Protein AF-Q58104-F1 (afdb_monomer)

InterPro domains:
  IPR000594 THIF-type NAD/FAD binding fold [PF00899] (45-168)
  IPR012028 Guanylylpyridinol adenylase HcgE [PIRSF006529] (34-241)
  IPR035985 Ubiquitin-activating enzyme-like [SSF69572] (52-180)

Secondary structure (DSSP, 8-state):
--------------HHHHHHHHHHHHHHH--SSS----HHHHHHHTS---EEEEE--SHHHHHHHHHHHS--SSS-SEEEEE--PBPPTT-HHHHHTTPPTTSBHHHHHHHHHGGGEEEE-S---SS-GGG--SSEEEE---SS--HHHHHHHHHHHHHTT-EEEEES---BSS---EEEEGGG--SGGGGG--SSS-EEEEE-S--GGG---B-HHHHHHHHHHHHHHHHHHHHHHHT--

Sequence (241 aa):
MNAFFEGVQCSLINFNNFAKNYYTFLLKKFCLDGIFMNVEEMERKLKPKGEVSIIGCGRLGVRVAFDLLEVHRGGVEKVYVFDNAKIEENDIVHRRLGGKVGEYKVDFIKRFFGNRVEAFRENITKDNLHLIKGDVAVICIAGGDTIPTTKAIINYCKERGIKTIGTNGVFGIEEKIKVCDAKYAKGPAKFLNLDEEGHIVVGTEKFIRDFEPITPYTLDEIAKRMVIECLRILWSKYYKS

Solvent-accessible surface area (backbone atoms only — not comparable to full-atom values): 13570 Å² total; per-residue (Å²): 141,89,82,90,84,82,88,82,84,82,68,87,74,62,63,72,56,56,52,51,52,53,53,52,54,51,65,71,66,56,80,63,86,88,58,89,71,52,72,68,59,51,55,62,69,29,47,44,48,59,28,34,20,37,37,23,46,51,86,50,23,46,48,34,51,50,59,41,66,68,45,72,78,27,45,56,45,37,38,38,32,25,22,58,52,53,33,49,89,84,40,54,70,51,42,75,74,71,41,52,74,72,40,40,41,24,53,48,52,26,71,76,56,42,91,40,35,48,59,36,80,37,66,83,44,86,90,50,53,85,74,67,54,55,52,32,39,38,48,42,69,78,75,85,86,49,58,72,50,51,49,50,52,51,54,58,28,55,79,69,72,23,38,37,40,37,57,14,23,62,26,32,80,94,58,73,75,44,76,47,44,35,58,76,37,64,46,56,31,40,78,62,69,51,96,59,82,69,40,38,24,34,20,46,36,30,45,83,89,68,73,50,56,72,37,72,68,49,38,50,56,43,23,53,52,52,39,51,53,52,48,50,53,46,40,56,69,74,72,71,113

Foldseek 3Di:
DDDDDDDDDDDDDPVVVVVVVVVVVVQVVPPDPPDPDDVVNQLVLQDEDKEEEEADLALLSVLLLCVQLPDGSYGHQAYEYAELDFDDPPSVVLVVVPHDGRHQSQVSSCVVRPPRYDYDNHHQDLVVLVSDDMQEYEYPDDDDPCLVRVLSNQVSCVVVNRAYEYEFAQFDDVADKDKDWLCPDAAPSVSNVDPDGGYIYIARSDDVVVVGHRDSVSSNVSSVVSSVVSRVSRCVVRPVD

Nearest PDB structures (foldseek):
  3wv9-assembly2_B  TM=9.605E-01  e=2.708E-22  Methanothermobacter marburgensis str. Marburg
  7z3s-assembly1_A  TM=6.362E-01  e=5.816E-04  Geobacillus stearothermophilus
  3ing-assembly1_A-2  TM=6.244E-01  e=1.360E-02  Thermoplasma acidophilum
  1vkn-assembly1_C  TM=5.561E-01  e=1.360E-02  Thermotoga maritima
  6g1m-assembly1_B  TM=3.062E-01  e=8.963E-04  Petrotoga mobilis SJ95

Organism: Methanocaldococcus jannaschii (strain ATCC 43067 / DSM 2661 / JAL-1 / JCM 10045 / NBRC 100440) (NCBI:txid243232)

Mean predicted aligned error: 9.0 Å

pLDDT: mean 87.75, std 19.05, range [31.12, 98.88]

Radius of gyration: 21.94 Å; Cα contacts (8 Å, |Δi|>4): 414; chains: 1; bounding box: 54×66×48 Å

Structure (mmCIF, N/CA/C/O backbone):
data_AF-Q58104-F1
#
_entry.id   AF-Q58104-F1
#
loop_
_atom_site.group_PDB
_atom_site.id
_atom_site.type_symbol
_atom_site.label_atom_id
_atom_site.label_alt_id
_atom_site.label_comp_id
_atom_site.label_asym_id
_atom_site.label_entity_id
_atom_site.label_seq_id
_atom_site.pdbx_PDB_ins_code
_atom_site.Cartn_x
_atom_site.Cartn_y
_atom_site.Cartn_z
_atom_site.occupancy
_atom_site.B_iso_or_equiv
_atom_site.auth_seq_id
_atom_site.auth_comp_id
_atom_site.auth_asym_id
_atom_site.auth_atom_id
_atom_site.pdbx_PDB_model_num
ATOM 1 N N . MET A 1 1 ? -23.117 46.841 -30.441 1.00 37.78 1 MET A N 1
ATOM 2 C CA . MET A 1 1 ? -23.420 45.411 -30.190 1.00 37.78 1 MET A CA 1
ATOM 3 C C . MET A 1 1 ? -22.853 45.096 -28.805 1.00 37.78 1 MET A C 1
ATOM 5 O O . MET A 1 1 ? -21.702 44.712 -28.725 1.00 37.78 1 MET A O 1
ATOM 9 N N . ASN A 1 2 ? -23.406 45.548 -27.674 1.00 31.12 2 ASN A N 1
ATOM 10 C CA . ASN A 1 2 ? -24.740 45.456 -27.041 1.00 31.12 2 ASN A CA 1
ATOM 11 C C . ASN A 1 2 ? -25.133 44.055 -26.535 1.00 31.12 2 ASN A C 1
ATOM 13 O O . ASN A 1 2 ? -25.772 43.304 -27.260 1.00 31.12 2 ASN A O 1
ATOM 17 N N . ALA A 1 3 ? -24.779 43.794 -25.270 1.00 37.12 3 ALA A N 1
ATOM 18 C CA . ALA A 1 3 ? -25.519 43.067 -24.221 1.00 37.12 3 ALA A CA 1
ATOM 19 C C . ALA A 1 3 ? -24.727 43.335 -22.913 1.00 37.12 3 ALA A C 1
ATOM 21 O O . ALA A 1 3 ? -23.599 42.872 -22.803 1.00 37.12 3 ALA A O 1
ATOM 22 N N . PHE A 1 4 ? -25.054 44.266 -22.007 1.00 33.22 4 PHE A N 1
ATOM 23 C CA . PHE A 1 4 ? -26.273 44.548 -21.228 1.00 33.22 4 PHE A CA 1
ATOM 24 C C . PHE A 1 4 ? -26.705 43.384 -20.323 1.00 33.22 4 PHE A C 1
ATOM 26 O O . PHE A 1 4 ? -27.445 42.513 -20.758 1.00 33.22 4 PHE A O 1
ATOM 33 N N . PHE A 1 5 ? -26.249 43.416 -19.064 1.00 39.91 5 PHE A N 1
ATOM 34 C CA . PHE A 1 5 ? -26.991 42.953 -17.886 1.00 39.91 5 PHE A CA 1
ATOM 35 C C . PHE A 1 5 ? -26.569 43.805 -16.679 1.00 39.91 5 PHE A C 1
ATOM 37 O O . PHE A 1 5 ? -25.516 43.606 -16.077 1.00 39.91 5 PHE A O 1
ATOM 44 N N . GLU A 1 6 ? -2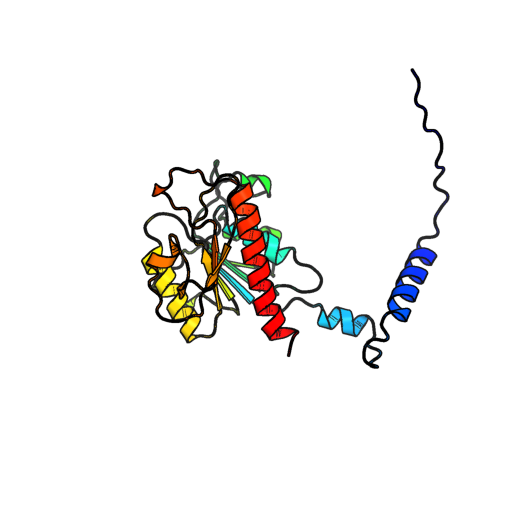7.400 44.803 -16.384 1.00 36.47 6 GLU A N 1
ATOM 45 C CA . GLU A 1 6 ? -27.422 45.560 -15.137 1.00 36.47 6 GLU A CA 1
ATOM 46 C C . GLU A 1 6 ? -28.144 44.758 -14.040 1.00 36.47 6 GLU A C 1
ATOM 48 O O . GLU A 1 6 ? -29.099 44.035 -14.314 1.00 36.47 6 GLU A O 1
ATOM 53 N N . GLY A 1 7 ? -27.736 44.978 -12.786 1.00 32.72 7 GLY A N 1
ATOM 54 C CA . GLY A 1 7 ? -28.671 45.057 -11.660 1.00 32.72 7 GLY A CA 1
ATOM 55 C C . GLY A 1 7 ? -29.078 43.758 -10.959 1.00 32.72 7 GLY A C 1
ATOM 56 O O . GLY A 1 7 ? -30.192 43.281 -11.138 1.00 32.72 7 GLY A O 1
ATOM 57 N N . VAL A 1 8 ? -28.265 43.297 -10.001 1.00 36.97 8 VAL A N 1
ATOM 58 C CA . VAL A 1 8 ? -28.804 42.679 -8.774 1.00 36.97 8 VAL A CA 1
ATOM 59 C C . VAL A 1 8 ? -28.111 43.301 -7.566 1.00 36.97 8 VAL A C 1
ATOM 61 O O . VAL A 1 8 ? -26.966 43.000 -7.233 1.00 36.97 8 VAL A O 1
ATOM 64 N N . GLN A 1 9 ? -28.835 44.206 -6.918 1.00 31.48 9 GLN A N 1
ATOM 65 C CA . GLN A 1 9 ? -28.495 44.811 -5.640 1.00 31.48 9 GLN A CA 1
ATOM 66 C C . GLN A 1 9 ? -28.774 43.763 -4.549 1.00 31.48 9 GLN A C 1
ATOM 68 O O . GLN A 1 9 ? -29.926 43.474 -4.231 1.00 31.48 9 GLN A O 1
ATOM 73 N N . CYS A 1 10 ? -27.729 43.132 -4.014 1.00 33.97 10 CYS A N 1
ATOM 74 C CA . CYS A 1 10 ? -27.870 42.129 -2.959 1.00 33.97 10 CYS A CA 1
ATOM 75 C C . CYS A 1 10 ? -28.083 42.839 -1.612 1.00 33.97 10 CYS A C 1
ATOM 77 O O . CYS A 1 10 ? -27.137 43.191 -0.909 1.00 33.97 10 CYS A O 1
ATOM 79 N N . SER A 1 11 ? -29.346 43.111 -1.285 1.00 39.66 11 SER A N 1
ATOM 80 C CA . SER A 1 11 ? -29.779 43.526 0.047 1.00 39.66 11 SER A CA 1
ATOM 81 C C . SER A 1 11 ? -29.421 42.449 1.072 1.00 39.66 11 SER A C 1
ATOM 83 O O . SER A 1 11 ? -29.675 41.273 0.820 1.00 39.66 11 SER A O 1
ATOM 85 N N . LEU A 1 12 ? -28.876 42.866 2.220 1.00 34.06 12 LEU A N 1
ATOM 86 C CA . LEU A 1 12 ? -28.597 42.075 3.426 1.00 34.06 12 LEU A CA 1
ATOM 87 C C . LEU A 1 12 ? -29.608 40.933 3.647 1.00 34.06 12 LEU A C 1
ATOM 89 O O . LEU A 1 12 ? -30.646 41.108 4.286 1.00 34.06 12 LEU A O 1
ATOM 93 N N . ILE A 1 13 ? -29.284 39.736 3.148 1.00 44.47 13 ILE A N 1
ATOM 94 C CA . ILE A 1 13 ? -29.986 38.517 3.536 1.00 44.47 13 ILE A CA 1
ATOM 95 C C . ILE A 1 13 ? -29.548 38.220 4.962 1.00 44.47 13 ILE A C 1
ATOM 97 O O . ILE A 1 13 ? -28.388 37.924 5.245 1.00 44.47 13 ILE A O 1
ATOM 101 N N . ASN A 1 14 ? -30.511 38.339 5.865 1.00 40.19 14 ASN A N 1
ATOM 102 C CA . ASN A 1 14 ? -30.393 38.033 7.277 1.00 40.19 14 ASN A CA 1
ATOM 103 C C . ASN A 1 14 ? -30.051 36.533 7.432 1.00 40.19 14 ASN A C 1
ATOM 105 O O . ASN A 1 14 ? -30.944 35.682 7.470 1.00 40.19 14 ASN A O 1
ATOM 109 N N . PHE A 1 15 ? -28.752 36.203 7.455 1.00 44.59 15 PHE A N 1
ATOM 110 C CA . PHE A 1 15 ? -28.195 34.837 7.464 1.00 44.59 15 PHE A CA 1
ATOM 111 C C . PHE A 1 15 ? -28.818 33.938 8.549 1.00 44.59 15 PHE A C 1
ATOM 113 O O . PHE A 1 15 ? -28.978 32.731 8.356 1.00 44.59 15 PHE A O 1
ATOM 120 N N . ASN A 1 16 ? -29.269 34.539 9.653 1.00 42.91 16 ASN A N 1
ATOM 121 C CA . ASN A 1 16 ? -29.928 33.847 10.759 1.00 42.91 16 ASN A CA 1
ATOM 122 C C . ASN A 1 16 ? -31.277 33.208 10.377 1.00 42.91 16 ASN A C 1
ATOM 124 O O . ASN A 1 16 ? -31.635 32.168 10.931 1.00 42.91 16 ASN A O 1
ATOM 128 N N . ASN A 1 17 ? -32.009 33.771 9.410 1.00 46.84 17 ASN A N 1
ATOM 129 C CA . ASN A 1 17 ? -33.287 33.212 8.957 1.00 46.84 17 ASN A CA 1
ATOM 130 C C . ASN A 1 17 ? -33.113 32.110 7.903 1.00 46.84 17 ASN A C 1
ATOM 132 O O . ASN A 1 17 ? -33.904 31.168 7.881 1.00 46.84 17 ASN A O 1
ATOM 136 N N . PHE A 1 18 ? -32.064 32.169 7.074 1.00 48.31 18 PHE A N 1
ATOM 137 C CA . PHE A 1 18 ? -31.773 31.103 6.109 1.00 48.31 18 PHE A CA 1
ATOM 138 C C . PHE A 1 18 ? -31.322 29.823 6.821 1.00 48.31 18 PHE A C 1
ATOM 140 O O . PHE A 1 18 ? -31.856 28.750 6.547 1.00 48.31 18 PHE A O 1
ATOM 147 N N . ALA A 1 19 ? -30.432 29.945 7.813 1.00 47.84 19 ALA A N 1
ATOM 148 C CA . ALA A 1 19 ? -30.033 28.822 8.656 1.00 47.84 19 ALA A CA 1
ATOM 149 C C . ALA A 1 19 ? -31.240 28.221 9.397 1.00 47.84 19 ALA A C 1
ATOM 151 O O . ALA A 1 19 ? -31.477 27.019 9.295 1.00 47.84 19 ALA A O 1
ATOM 152 N N . LYS A 1 20 ? -32.076 29.041 10.057 1.00 47.75 20 LYS A N 1
ATOM 153 C CA . LYS A 1 20 ? -33.292 28.549 10.733 1.00 47.75 20 LYS A CA 1
ATOM 154 C C . LYS A 1 20 ? -34.239 27.804 9.791 1.00 47.75 20 LYS A C 1
ATOM 156 O O . LYS A 1 20 ? -34.729 26.736 10.156 1.00 47.75 20 LYS A O 1
ATOM 161 N N . ASN A 1 21 ? -34.474 28.317 8.584 1.00 52.69 21 ASN A N 1
ATOM 162 C CA . ASN A 1 21 ? -35.380 27.678 7.628 1.00 52.69 21 ASN A CA 1
ATOM 163 C C . ASN A 1 21 ? -34.799 26.386 7.036 1.00 52.69 21 ASN A C 1
ATOM 165 O O . ASN A 1 21 ? -35.541 25.421 6.862 1.00 52.69 21 ASN A O 1
ATOM 169 N N . TYR A 1 22 ? -33.484 26.318 6.809 1.00 53.00 22 TYR A N 1
ATOM 170 C CA . TYR A 1 22 ? -32.813 25.102 6.341 1.00 53.00 22 TYR A CA 1
ATOM 171 C C . TYR A 1 22 ? -32.825 23.995 7.410 1.00 53.00 22 TYR A C 1
ATOM 173 O O . TYR A 1 22 ? -33.154 22.847 7.112 1.00 53.00 22 TYR A O 1
ATOM 181 N N . TYR A 1 23 ? -32.579 24.352 8.677 1.00 50.62 23 TYR A N 1
ATOM 182 C CA . TYR A 1 23 ? -32.702 23.431 9.813 1.00 50.62 23 TYR A CA 1
ATOM 183 C C . TYR A 1 23 ? -34.148 22.950 10.019 1.00 50.62 23 TYR A C 1
ATOM 185 O O . TYR A 1 23 ? -34.375 21.765 10.247 1.00 50.62 23 TYR A O 1
ATOM 193 N N . THR A 1 24 ? -35.139 23.835 9.871 1.00 53.59 24 THR A N 1
ATOM 194 C CA . THR A 1 24 ? -36.567 23.476 9.997 1.00 53.59 24 THR A CA 1
ATOM 195 C C . THR A 1 24 ? -37.039 22.573 8.848 1.00 53.59 24 THR A C 1
ATOM 197 O O . THR A 1 24 ? -37.846 21.667 9.061 1.00 53.59 24 THR A O 1
ATOM 200 N N . PHE A 1 25 ? -36.517 22.776 7.633 1.00 52.09 25 PHE A N 1
ATOM 201 C CA . PHE A 1 25 ? -36.808 21.934 6.469 1.00 52.09 25 PHE A CA 1
ATOM 202 C C . PHE A 1 25 ? -36.196 20.532 6.595 1.00 52.09 25 PHE A C 1
ATOM 204 O O . PHE A 1 25 ? -36.862 19.545 6.285 1.00 52.09 25 PHE A O 1
ATOM 211 N N . LEU A 1 26 ? -34.968 20.430 7.116 1.00 50.78 26 LEU A N 1
ATOM 212 C CA . LEU A 1 26 ? -34.346 19.147 7.453 1.00 50.78 26 LEU A CA 1
ATOM 213 C C . LEU A 1 26 ? -35.153 18.418 8.537 1.00 50.78 26 LEU A C 1
ATOM 215 O O . LEU A 1 26 ? -35.544 17.274 8.325 1.00 50.78 26 LEU A O 1
ATOM 219 N N . LEU A 1 27 ? -35.515 19.097 9.630 1.00 49.44 27 LEU A N 1
ATOM 220 C CA . LEU A 1 27 ? -36.290 18.513 10.736 1.00 49.44 27 LEU A CA 1
ATOM 221 C C . LEU A 1 27 ? -37.664 17.963 10.312 1.00 49.44 27 LEU A C 1
ATOM 223 O O . LEU A 1 27 ? -38.105 16.958 10.858 1.00 49.44 27 LEU A O 1
ATOM 227 N N . LYS A 1 28 ? -38.331 18.557 9.312 1.00 50.09 28 LYS A N 1
ATOM 228 C CA . LYS A 1 28 ? -39.624 18.054 8.805 1.00 50.09 28 LYS A CA 1
ATOM 229 C C . LYS A 1 28 ? -39.516 16.856 7.856 1.00 50.09 28 LYS A C 1
ATOM 231 O O . LYS A 1 28 ? -40.523 16.194 7.623 1.00 50.09 28 LYS A O 1
ATOM 236 N N . LYS A 1 29 ? -38.330 16.557 7.313 1.00 47.88 29 LYS A N 1
ATOM 237 C CA . LYS A 1 29 ? -38.121 15.431 6.383 1.00 47.88 29 LYS A CA 1
ATOM 238 C C . LYS A 1 29 ? -37.566 14.170 7.065 1.00 47.88 29 LYS A C 1
ATOM 240 O O . LYS A 1 29 ? -37.584 13.108 6.453 1.00 47.88 29 LYS A O 1
ATOM 245 N N . PHE A 1 30 ? -37.148 14.263 8.332 1.00 47.94 30 PHE A N 1
ATOM 246 C CA . PHE A 1 30 ? -36.641 13.145 9.147 1.00 47.94 30 PHE A CA 1
ATOM 247 C C . PHE A 1 30 ? -37.728 12.281 9.816 1.00 47.94 30 PHE A C 1
ATOM 249 O O . PHE A 1 30 ? -37.424 11.478 10.690 1.00 47.94 30 PHE A O 1
ATOM 256 N N . CYS A 1 31 ? -38.984 12.359 9.362 1.00 43.88 31 CYS A N 1
ATOM 257 C CA . CYS A 1 31 ? -40.022 11.364 9.670 1.00 43.88 31 CYS A CA 1
ATOM 258 C C . CYS A 1 31 ? -39.838 10.066 8.854 1.00 43.88 31 CYS A C 1
ATOM 260 O O . CYS A 1 31 ? -40.765 9.610 8.188 1.00 43.88 31 CYS A O 1
ATOM 262 N N . LEU A 1 32 ? -38.642 9.478 8.887 1.00 44.41 32 LEU A N 1
ATOM 263 C CA . LEU A 1 32 ? -38.390 8.113 8.427 1.00 44.41 32 LEU A CA 1
ATOM 264 C C . LEU A 1 32 ? -38.066 7.280 9.679 1.00 44.41 32 LEU A C 1
ATOM 266 O O . LEU A 1 32 ? -37.128 7.588 10.406 1.00 44.41 32 LEU A O 1
ATOM 270 N N . ASP A 1 33 ? -38.912 6.284 9.946 1.00 53.03 33 ASP A N 1
ATOM 271 C CA . ASP A 1 33 ? -38.783 5.220 10.960 1.00 53.03 33 ASP A CA 1
ATOM 272 C C . ASP A 1 33 ? -39.114 5.528 12.436 1.00 53.03 33 ASP A C 1
ATOM 274 O O . ASP A 1 33 ? -38.851 4.710 13.313 1.00 53.03 33 ASP A O 1
ATOM 278 N N . GLY A 1 34 ? -39.780 6.644 12.748 1.00 51.44 34 GLY A N 1
ATOM 279 C CA . GLY A 1 34 ? -40.405 6.832 14.073 1.00 51.44 34 GLY A CA 1
ATOM 280 C C . GLY A 1 34 ? -39.438 7.041 15.249 1.00 51.44 34 GLY A C 1
ATOM 281 O O . GLY A 1 34 ? -39.874 7.080 16.398 1.00 51.44 34 GLY A O 1
ATOM 282 N N . ILE A 1 35 ? -38.145 7.239 14.981 1.00 56.41 35 ILE A N 1
ATOM 283 C CA . ILE A 1 35 ? -37.138 7.605 15.980 1.00 56.41 35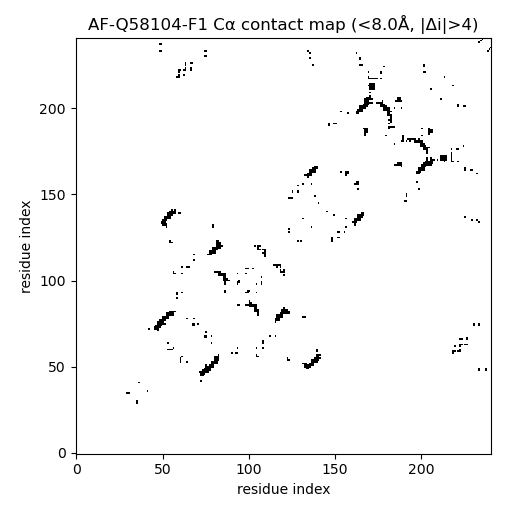 ILE A CA 1
ATOM 284 C C . ILE A 1 35 ? -36.712 9.050 15.708 1.00 56.41 35 ILE A C 1
ATOM 286 O O . ILE A 1 35 ? -35.998 9.329 14.746 1.00 56.41 35 ILE A O 1
ATOM 290 N N . PHE A 1 36 ? -37.135 9.981 16.565 1.00 55.75 36 PHE A N 1
ATOM 291 C CA . PHE A 1 36 ? -36.604 11.346 16.577 1.00 55.75 36 PHE A CA 1
ATOM 292 C C . PHE A 1 36 ? -35.160 11.303 17.096 1.00 55.75 36 PHE A C 1
ATOM 294 O O . PHE A 1 36 ? -34.908 11.470 18.285 1.00 55.75 36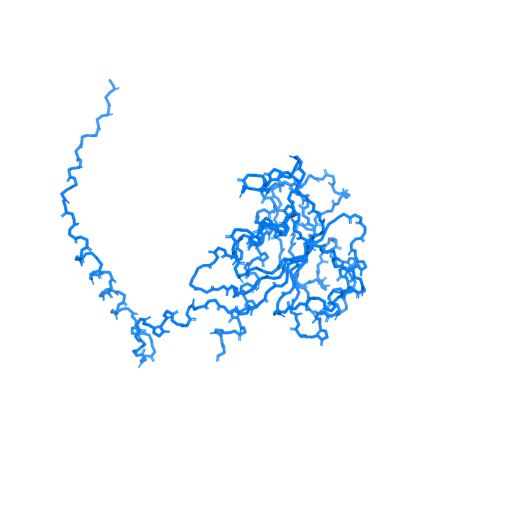 PHE A O 1
ATOM 301 N N . MET A 1 37 ? -34.199 11.044 16.210 1.00 67.25 37 MET A N 1
ATOM 302 C CA . MET A 1 37 ? -32.794 11.283 16.524 1.00 67.25 37 MET A CA 1
ATOM 303 C C . MET A 1 37 ? -32.533 12.784 16.480 1.00 67.25 37 MET A C 1
ATOM 305 O O . MET A 1 37 ? -32.831 13.450 15.485 1.00 67.25 37 MET A O 1
ATOM 309 N N . ASN A 1 38 ? -31.961 13.328 17.550 1.00 78.44 38 ASN A N 1
ATOM 310 C CA . ASN A 1 38 ? -31.516 14.716 17.524 1.00 78.44 38 ASN A CA 1
ATOM 311 C C . ASN A 1 38 ? -30.305 14.867 16.576 1.00 78.44 38 ASN A C 1
ATOM 313 O O . ASN A 1 38 ? -29.596 13.908 16.258 1.00 78.44 38 ASN A O 1
ATOM 317 N N . VAL A 1 39 ? -30.063 16.091 16.099 1.00 81.12 39 VAL A N 1
ATOM 318 C CA . VAL A 1 39 ? -28.965 16.378 15.157 1.00 81.12 39 VAL A CA 1
ATOM 319 C C . VAL A 1 39 ? -27.606 15.965 15.735 1.00 81.12 39 VAL A C 1
ATOM 321 O O . VAL A 1 39 ? -26.750 15.481 15.002 1.00 81.12 39 VAL A O 1
ATOM 324 N N . GLU A 1 40 ? -27.406 16.082 17.048 1.00 83.06 40 GLU A N 1
ATOM 325 C CA . GLU A 1 40 ? -26.150 15.683 17.689 1.00 83.06 40 GLU A CA 1
ATOM 326 C C . GLU A 1 40 ? -25.894 14.174 17.602 1.00 83.06 40 GLU A C 1
ATOM 328 O O . GLU A 1 40 ? -24.765 13.749 17.365 1.00 83.06 40 GLU A O 1
ATOM 333 N N . GLU A 1 41 ? -26.924 13.348 17.768 1.00 82.06 41 GLU A N 1
ATOM 334 C CA . GLU A 1 41 ? -26.846 11.895 17.612 1.00 82.06 41 GLU A CA 1
ATOM 335 C C . GLU A 1 41 ? -26.520 11.512 16.173 1.00 82.06 41 GLU A C 1
ATOM 337 O O . GLU A 1 41 ? -25.699 10.622 15.941 1.00 82.06 41 GLU A O 1
ATOM 342 N N . MET A 1 42 ? -27.107 12.214 15.203 1.00 80.50 42 MET A N 1
ATOM 343 C CA . MET A 1 42 ? -26.760 12.048 13.794 1.00 80.50 42 MET A CA 1
ATOM 344 C C . MET A 1 42 ? -25.294 12.392 13.525 1.00 80.50 42 MET A C 1
ATOM 346 O O . MET A 1 42 ? -24.577 11.588 12.933 1.00 80.50 42 MET A O 1
ATOM 350 N N . GLU A 1 43 ? -24.821 13.545 14.000 1.00 82.69 43 GLU A N 1
ATOM 351 C CA . GLU A 1 43 ? -23.425 13.969 13.834 1.00 82.69 43 GLU A CA 1
ATOM 352 C C . GLU A 1 43 ? -22.452 12.989 14.509 1.00 82.69 43 GLU A C 1
ATOM 354 O O . GLU A 1 43 ? -21.398 12.667 13.960 1.00 82.69 43 GLU A O 1
ATOM 359 N N . ARG A 1 44 ? -22.819 12.424 15.668 1.00 82.69 44 ARG A N 1
ATOM 360 C CA . ARG A 1 44 ? -22.024 11.374 16.326 1.00 82.69 44 ARG A CA 1
ATOM 361 C C . ARG A 1 44 ? -21.959 10.094 15.496 1.00 82.69 44 ARG A C 1
ATOM 363 O O . ARG A 1 44 ? -20.899 9.471 15.454 1.00 82.69 44 ARG A O 1
ATOM 370 N N . LYS A 1 45 ? -23.053 9.703 14.834 1.00 83.25 45 LYS A N 1
ATOM 371 C CA . LYS A 1 45 ? -23.070 8.536 13.937 1.00 83.25 45 LYS A CA 1
ATOM 372 C C . LYS A 1 45 ? -22.223 8.759 12.687 1.00 83.25 45 LYS A C 1
ATOM 374 O O . LYS A 1 45 ? -21.638 7.799 12.204 1.00 83.25 45 LYS A O 1
ATOM 379 N N . LEU A 1 46 ? -22.104 9.999 12.215 1.00 86.56 46 LEU A N 1
ATOM 380 C CA . LEU A 1 46 ? -21.318 10.390 11.038 1.00 86.56 46 LEU A CA 1
ATOM 381 C C . LEU A 1 46 ? -19.828 10.639 11.334 1.00 86.56 46 LEU A C 1
ATOM 383 O O . LEU A 1 46 ? -19.116 11.198 10.497 1.00 86.56 46 LEU A O 1
ATOM 387 N N . LYS A 1 47 ? -19.320 10.225 12.501 1.00 91.38 47 LYS A N 1
ATOM 388 C CA . LYS A 1 47 ? -17.876 10.234 12.758 1.00 91.38 47 LYS A CA 1
ATOM 389 C C . LYS A 1 47 ? -17.159 9.220 11.852 1.00 91.38 47 LYS A C 1
ATOM 391 O O . LYS A 1 47 ? -17.740 8.163 11.585 1.00 91.38 47 LYS A O 1
ATOM 396 N N . PRO A 1 48 ? -15.927 9.515 11.397 1.00 93.94 48 PRO A N 1
ATOM 397 C CA . PRO A 1 48 ? -15.082 8.533 10.725 1.00 93.94 48 PRO A CA 1
ATOM 398 C C . PRO A 1 48 ? -14.875 7.292 11.596 1.00 93.94 48 PRO A C 1
ATOM 400 O O . PRO A 1 48 ? -14.812 7.409 12.821 1.00 93.94 48 PRO A O 1
ATOM 403 N N . LYS A 1 49 ? -14.782 6.119 10.969 1.00 95.44 49 LYS A N 1
ATOM 404 C CA . LYS A 1 49 ? -14.577 4.832 11.639 1.00 95.44 49 LYS A CA 1
ATOM 405 C C . LYS A 1 49 ? -13.658 3.941 10.816 1.00 95.44 49 LYS A C 1
ATOM 407 O O . LYS A 1 49 ? -13.667 3.984 9.585 1.00 95.44 49 LYS A O 1
ATOM 412 N N . GLY A 1 50 ? -12.942 3.078 11.520 1.00 96.88 50 GLY A N 1
ATOM 413 C CA . GLY A 1 50 ? -12.099 2.062 10.914 1.00 96.88 50 GLY A CA 1
ATOM 414 C C . GLY A 1 50 ? -10.772 2.601 10.405 1.00 96.88 50 GLY A C 1
ATOM 415 O O . GLY A 1 50 ? -10.522 3.809 10.354 1.00 96.88 50 GLY A O 1
ATOM 416 N N . GLU A 1 51 ? -9.904 1.675 10.037 1.00 98.50 51 GLU A N 1
ATOM 417 C CA . GLU A 1 51 ? -8.510 1.959 9.740 1.00 98.50 51 GLU A CA 1
ATOM 418 C C . GLU A 1 51 ? -8.083 1.334 8.411 1.00 98.50 51 GLU A C 1
ATOM 420 O O . GLU A 1 51 ? -8.548 0.259 8.029 1.00 98.50 51 GLU A O 1
ATOM 425 N N . VAL A 1 52 ? -7.183 2.005 7.693 1.00 98.81 52 VAL A N 1
ATOM 426 C CA . VAL A 1 52 ? -6.748 1.578 6.357 1.00 98.81 52 VAL A CA 1
ATOM 427 C C . VAL A 1 52 ? -5.230 1.610 6.251 1.00 98.81 52 VAL A C 1
ATOM 429 O O . VAL A 1 52 ? -4.611 2.638 6.507 1.00 98.81 52 VAL A O 1
ATOM 432 N N . SER A 1 53 ? -4.621 0.516 5.803 1.00 98.88 53 SER A N 1
ATOM 433 C CA . SER A 1 53 ? -3.220 0.497 5.372 1.00 98.88 53 SER A CA 1
ATOM 434 C C . SER A 1 53 ? -3.117 0.803 3.876 1.00 98.88 53 SER A C 1
ATOM 436 O O . SER A 1 53 ? -3.765 0.140 3.076 1.00 98.88 53 SER A O 1
ATOM 438 N N . ILE A 1 54 ? -2.290 1.765 3.469 1.00 98.88 54 ILE A N 1
ATOM 439 C CA . ILE A 1 54 ? -1.969 2.070 2.067 1.00 98.88 54 ILE A CA 1
ATOM 440 C C . ILE A 1 54 ? -0.509 1.705 1.817 1.00 98.88 54 ILE A C 1
ATOM 442 O O . ILE A 1 54 ? 0.401 2.299 2.394 1.00 98.88 54 ILE A O 1
ATOM 446 N N . ILE A 1 55 ? -0.292 0.731 0.938 1.00 98.75 55 ILE A N 1
ATOM 447 C CA . ILE A 1 55 ? 1.016 0.145 0.656 1.00 98.75 55 ILE A CA 1
ATOM 448 C C . ILE A 1 55 ? 1.488 0.639 -0.712 1.00 98.75 55 ILE A C 1
ATOM 450 O O . ILE A 1 55 ? 0.961 0.219 -1.741 1.00 98.75 55 ILE A O 1
ATOM 454 N N . GLY A 1 56 ? 2.481 1.525 -0.726 1.00 98.38 56 GLY A N 1
ATOM 455 C CA . GLY A 1 56 ? 2.950 2.254 -1.904 1.00 98.38 56 GLY A CA 1
ATOM 456 C C . GLY A 1 56 ? 2.269 3.618 -2.035 1.00 98.38 56 GLY A C 1
ATOM 457 O O . GLY A 1 56 ? 1.068 3.712 -2.278 1.00 98.38 56 GLY A O 1
ATOM 458 N N . CYS A 1 57 ? 3.049 4.692 -1.940 1.00 97.56 57 CYS A N 1
ATOM 459 C CA . CYS A 1 57 ? 2.618 6.091 -2.009 1.00 97.56 57 CYS A CA 1
ATOM 460 C C . CYS A 1 57 ? 3.177 6.809 -3.247 1.00 97.56 57 CYS A C 1
ATOM 462 O O . CYS A 1 57 ? 3.399 8.022 -3.232 1.00 97.56 57 CYS A O 1
ATOM 464 N N . GLY A 1 58 ? 3.359 6.068 -4.345 1.00 97.69 58 GLY A N 1
ATOM 465 C CA . GLY A 1 58 ? 3.638 6.617 -5.670 1.00 97.69 58 GLY A CA 1
ATOM 466 C C . GLY A 1 58 ? 2.464 7.427 -6.240 1.00 97.69 58 GLY A C 1
ATOM 467 O O . GLY A 1 58 ? 1.611 7.942 -5.517 1.00 97.69 58 GLY A O 1
ATOM 468 N N . ARG A 1 59 ? 2.393 7.542 -7.573 1.00 97.81 59 ARG A N 1
ATOM 469 C CA . ARG A 1 59 ? 1.381 8.382 -8.244 1.00 97.81 59 ARG A CA 1
ATOM 470 C C . ARG A 1 59 ? -0.062 7.970 -7.928 1.00 97.81 59 ARG A C 1
ATOM 472 O O . ARG A 1 59 ? -0.908 8.850 -7.816 1.00 97.81 59 ARG A O 1
ATOM 479 N N . LEU A 1 60 ? -0.344 6.674 -7.792 1.00 98.31 60 LEU A N 1
ATOM 480 C CA . LEU A 1 60 ? -1.677 6.179 -7.431 1.00 98.31 60 LEU A CA 1
ATOM 481 C C . LEU A 1 60 ? -1.943 6.303 -5.926 1.00 98.31 60 LEU A C 1
ATOM 483 O O . LEU A 1 60 ? -2.960 6.858 -5.526 1.00 98.31 60 LEU A O 1
ATOM 487 N N . GLY A 1 61 ? -1.010 5.834 -5.095 1.00 98.50 61 GLY A N 1
ATOM 488 C CA . GLY A 1 61 ? -1.194 5.793 -3.644 1.00 98.50 61 GLY A CA 1
ATOM 489 C C . GLY A 1 61 ? -1.427 7.161 -3.007 1.00 98.50 61 GLY A C 1
ATOM 490 O O . GLY A 1 61 ? -2.254 7.270 -2.109 1.00 98.50 61 GLY A O 1
ATOM 491 N N . VAL A 1 62 ? -0.773 8.220 -3.505 1.00 98.50 62 VAL A N 1
ATOM 492 C CA . VAL A 1 62 ? -1.014 9.587 -3.008 1.00 98.50 62 VAL A CA 1
ATOM 493 C C . VAL A 1 62 ? -2.443 10.062 -3.279 1.00 98.50 62 VAL A C 1
ATOM 495 O O . VAL A 1 62 ? -3.032 10.705 -2.420 1.00 98.50 62 VAL A O 1
ATOM 498 N N . ARG A 1 63 ? -3.028 9.698 -4.427 1.00 98.62 63 ARG A N 1
ATOM 499 C CA . ARG A 1 63 ? -4.421 10.034 -4.762 1.00 98.62 63 ARG A CA 1
ATOM 500 C C . ARG A 1 63 ? -5.379 9.317 -3.827 1.00 98.62 63 ARG A C 1
ATOM 502 O O . ARG A 1 63 ? -6.196 9.959 -3.191 1.00 98.62 63 ARG A O 1
ATOM 509 N N . VAL A 1 64 ? -5.196 8.003 -3.669 1.00 98.69 64 VAL A N 1
ATOM 510 C CA . VAL A 1 64 ? -6.022 7.195 -2.762 1.00 98.69 64 VAL A CA 1
ATOM 511 C C . VAL A 1 64 ? -5.946 7.719 -1.327 1.00 98.69 64 VAL A C 1
ATOM 513 O O . VAL A 1 64 ? -6.970 7.796 -0.655 1.00 98.69 64 VAL A O 1
ATOM 516 N N . ALA A 1 65 ? -4.755 8.103 -0.857 1.00 98.62 65 ALA A N 1
ATOM 517 C CA . ALA A 1 65 ? -4.581 8.654 0.482 1.00 98.62 65 ALA A CA 1
ATOM 518 C C . ALA A 1 65 ? -5.338 9.976 0.667 1.00 98.62 65 ALA A C 1
ATOM 520 O O . ALA A 1 65 ? -6.084 10.106 1.635 1.00 98.62 65 ALA A O 1
ATOM 521 N N . PHE A 1 66 ? -5.165 10.930 -0.253 1.00 98.44 66 PHE A N 1
ATOM 522 C CA . PHE A 1 66 ? -5.858 12.218 -0.194 1.00 98.44 66 PHE A CA 1
ATOM 523 C C . PHE A 1 66 ? -7.376 12.029 -0.286 1.00 98.44 66 PHE A C 1
ATOM 525 O O . PHE A 1 66 ? -8.086 12.462 0.617 1.00 98.44 66 PHE A O 1
ATOM 532 N N . ASP A 1 67 ? -7.859 11.278 -1.277 1.00 98.31 67 ASP A N 1
ATOM 533 C CA . ASP A 1 67 ? -9.289 11.034 -1.481 1.00 98.31 67 ASP A CA 1
ATOM 534 C C . ASP A 1 67 ? -9.945 10.356 -0.264 1.00 98.31 67 ASP A C 1
ATOM 536 O O . ASP A 1 67 ? -11.050 10.728 0.121 1.00 98.31 67 ASP A O 1
ATOM 540 N N . LEU A 1 68 ? -9.280 9.381 0.378 1.00 98.19 68 LEU A N 1
ATOM 541 C CA . LEU A 1 68 ? -9.788 8.735 1.599 1.00 98.19 68 LEU A CA 1
ATOM 542 C C . LEU A 1 68 ? -9.840 9.695 2.792 1.00 98.19 68 LEU A C 1
ATOM 544 O O . LEU A 1 68 ? -10.783 9.648 3.586 1.00 98.19 68 LEU A O 1
ATOM 548 N N . LEU A 1 69 ? -8.814 10.530 2.954 1.00 97.94 69 LEU A N 1
ATOM 549 C CA . LEU A 1 69 ? -8.679 11.421 4.105 1.00 97.94 69 LEU A CA 1
ATOM 550 C C . LEU A 1 69 ? -9.530 12.692 3.969 1.00 97.94 69 LEU A C 1
ATOM 552 O O . LEU A 1 69 ? -9.910 13.265 4.991 1.00 97.94 69 LEU A O 1
ATOM 556 N N . GLU A 1 70 ? -9.887 13.098 2.752 1.00 96.94 70 GLU A N 1
ATOM 557 C CA . GLU A 1 70 ? -10.781 14.231 2.476 1.00 96.94 70 GLU A CA 1
ATOM 558 C C . GLU A 1 70 ? -12.273 13.900 2.659 1.00 96.94 70 GLU A C 1
ATOM 560 O O . GLU A 1 70 ? -13.103 14.810 2.721 1.00 96.94 70 GLU A O 1
ATOM 565 N N . VAL A 1 71 ? -12.637 12.621 2.819 1.00 96.25 71 VAL A N 1
ATOM 566 C CA . VAL A 1 71 ? -14.020 12.227 3.131 1.00 96.25 71 VAL A CA 1
ATOM 567 C C . VAL A 1 71 ? -14.481 12.881 4.436 1.00 96.25 71 VAL A C 1
ATOM 569 O O . VAL A 1 71 ? -13.861 12.727 5.490 1.00 96.25 71 VAL A O 1
ATOM 572 N N . HIS A 1 72 ? -15.614 13.582 4.367 1.00 90.00 72 HIS A N 1
ATOM 573 C CA . HIS A 1 72 ? -16.249 14.259 5.494 1.00 90.00 72 HIS A CA 1
ATOM 574 C C . HIS A 1 72 ? -17.613 13.630 5.821 1.00 90.00 72 HIS A C 1
ATOM 576 O O . HIS A 1 72 ? -18.283 13.114 4.927 1.00 90.00 72 HIS A O 1
ATOM 582 N N . ARG A 1 73 ? -18.038 13.699 7.095 1.00 86.56 73 ARG A N 1
ATOM 583 C CA . ARG A 1 73 ? -19.264 13.048 7.618 1.00 86.56 73 ARG A CA 1
ATOM 584 C C . ARG A 1 73 ? -19.277 11.528 7.396 1.00 86.56 73 ARG A C 1
ATOM 586 O O . ARG A 1 73 ? -20.252 10.954 6.918 1.00 86.56 73 ARG A O 1
ATOM 593 N N . GLY A 1 74 ? -18.167 10.890 7.747 1.00 90.56 74 GLY A N 1
ATOM 594 C CA . GLY A 1 74 ? -17.940 9.452 7.659 1.00 90.56 74 GLY A CA 1
ATOM 595 C C . GLY A 1 74 ? -16.488 9.181 7.281 1.00 90.56 74 GLY A C 1
ATOM 596 O O . GLY A 1 74 ? -15.610 9.995 7.562 1.00 90.56 74 GLY A O 1
ATOM 597 N N . GLY A 1 75 ? -16.244 8.058 6.610 1.00 93.19 75 GLY A N 1
ATOM 598 C CA . GLY A 1 75 ? -14.924 7.715 6.083 1.00 93.19 75 GLY A CA 1
ATOM 599 C C . GLY A 1 75 ? -13.985 7.096 7.115 1.00 93.19 75 GLY A C 1
ATOM 600 O O . GLY A 1 75 ? -14.420 6.628 8.164 1.00 93.19 75 GLY A O 1
ATOM 601 N N . VAL A 1 76 ? -12.696 7.071 6.777 1.00 96.94 76 VAL A N 1
ATOM 602 C CA . VAL A 1 76 ? -11.654 6.396 7.559 1.00 96.94 76 VAL A CA 1
ATOM 603 C C . VAL A 1 76 ? -11.206 7.233 8.758 1.00 96.94 76 VAL A C 1
ATOM 605 O O . VAL A 1 76 ? -10.957 8.437 8.641 1.00 96.94 76 VAL A O 1
ATOM 608 N N . GLU A 1 77 ? -11.069 6.600 9.919 1.00 97.31 77 GLU A N 1
ATOM 609 C CA . GLU A 1 77 ? -10.554 7.240 11.132 1.00 97.31 77 GLU A CA 1
ATOM 610 C C . GLU A 1 77 ? -9.033 7.410 11.068 1.00 97.31 77 GLU A C 1
ATOM 612 O O . GLU A 1 77 ? -8.523 8.522 11.247 1.00 97.31 77 GLU A O 1
ATOM 617 N N . LYS A 1 78 ? -8.320 6.325 10.743 1.00 98.38 78 LYS A N 1
ATOM 618 C CA . LYS A 1 78 ? -6.855 6.275 10.718 1.00 98.38 78 LYS A CA 1
ATOM 619 C C . LYS A 1 78 ? -6.321 5.635 9.439 1.00 98.38 78 LYS A C 1
ATOM 621 O O . LYS A 1 78 ? -6.801 4.593 9.005 1.00 98.38 78 LYS A O 1
ATOM 626 N N . VAL A 1 79 ? -5.278 6.228 8.864 1.00 98.75 79 VAL A N 1
ATOM 627 C CA . VAL A 1 79 ? -4.557 5.666 7.718 1.00 98.75 79 VAL A CA 1
ATOM 628 C C . VAL A 1 79 ? -3.099 5.386 8.086 1.00 98.75 79 VAL A C 1
ATOM 630 O O . VAL A 1 79 ? -2.414 6.236 8.656 1.00 98.75 79 VAL A O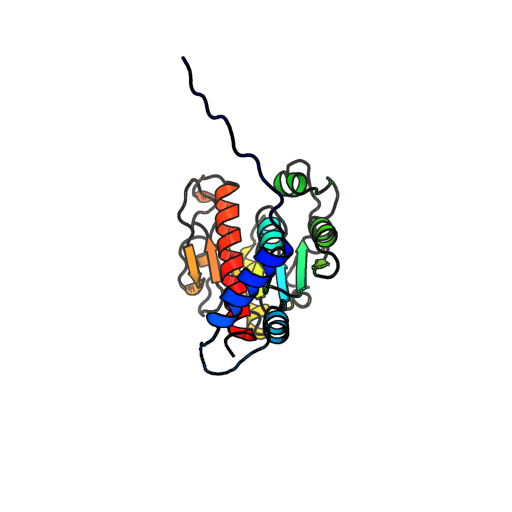 1
ATOM 633 N N . TYR A 1 80 ? -2.619 4.200 7.732 1.00 98.88 80 TYR A N 1
ATOM 634 C CA . TYR A 1 80 ? -1.227 3.773 7.847 1.00 98.88 80 TYR A CA 1
ATOM 635 C C . TYR A 1 80 ? -0.608 3.760 6.454 1.00 98.88 80 TYR A C 1
ATOM 637 O O . TYR A 1 80 ? -1.085 3.038 5.586 1.00 98.88 80 TYR A O 1
ATOM 645 N N . VAL A 1 81 ? 0.410 4.577 6.203 1.00 98.75 81 VAL A N 1
ATOM 646 C CA . VAL A 1 81 ? 1.000 4.724 4.862 1.00 98.75 81 VAL A CA 1
ATOM 647 C C . VAL A 1 81 ? 2.423 4.169 4.833 1.00 98.75 81 VAL A C 1
ATOM 649 O O . VAL A 1 81 ? 3.226 4.503 5.703 1.00 98.75 81 VAL A O 1
ATOM 652 N N . PHE A 1 82 ? 2.730 3.340 3.832 1.00 98.75 82 PHE A N 1
ATOM 653 C CA . PHE A 1 82 ? 4.009 2.634 3.694 1.00 98.75 82 PHE A CA 1
ATOM 654 C C . PHE A 1 82 ? 4.663 2.948 2.348 1.00 98.75 82 PHE A C 1
ATOM 656 O O . PHE A 1 82 ? 4.138 2.560 1.302 1.00 98.75 82 PHE A O 1
ATOM 663 N N . ASP A 1 83 ? 5.797 3.646 2.368 1.00 98.44 83 ASP A N 1
ATOM 664 C CA . ASP A 1 83 ? 6.663 3.875 1.207 1.00 98.44 83 ASP A CA 1
ATOM 665 C C . ASP A 1 83 ? 8.021 4.422 1.682 1.00 98.44 83 ASP A C 1
ATOM 667 O O . ASP A 1 83 ? 8.074 5.365 2.476 1.00 98.44 83 ASP A O 1
ATOM 671 N N . ASN A 1 84 ? 9.124 3.862 1.183 1.00 98.06 84 ASN A N 1
ATOM 672 C CA . ASN A 1 84 ? 10.476 4.354 1.470 1.00 98.06 84 ASN A CA 1
ATOM 673 C C . ASN A 1 84 ? 10.981 5.389 0.439 1.00 98.06 84 ASN A C 1
ATOM 675 O O . ASN A 1 84 ? 12.071 5.942 0.577 1.00 98.06 84 ASN A O 1
ATOM 679 N N . ALA A 1 85 ? 10.227 5.671 -0.622 1.00 98.06 85 ALA A N 1
ATOM 680 C CA . ALA A 1 85 ? 10.641 6.628 -1.637 1.00 98.06 85 ALA A CA 1
ATOM 681 C C . ALA A 1 85 ? 10.503 8.082 -1.158 1.00 98.06 85 ALA A C 1
ATOM 683 O O . ALA A 1 85 ? 9.568 8.473 -0.445 1.00 98.06 85 ALA A O 1
ATOM 684 N N . LYS A 1 86 ? 11.431 8.915 -1.627 1.00 98.50 86 LYS A N 1
ATOM 685 C CA . LYS A 1 86 ? 11.357 10.374 -1.519 1.00 98.50 86 LYS A CA 1
ATOM 686 C C . LYS A 1 86 ? 10.684 10.960 -2.753 1.00 98.50 86 LYS A C 1
ATOM 688 O O . LYS A 1 86 ? 10.648 10.330 -3.804 1.00 98.50 86 LYS A O 1
ATOM 693 N N . ILE A 1 87 ? 10.126 12.153 -2.606 1.00 98.50 87 ILE A N 1
ATOM 694 C CA . ILE A 1 87 ? 9.589 12.939 -3.713 1.00 98.50 87 ILE A CA 1
ATOM 695 C C . ILE A 1 87 ? 10.757 13.376 -4.595 1.00 98.50 87 ILE A C 1
ATOM 697 O O . ILE A 1 87 ? 11.671 14.063 -4.134 1.00 98.50 87 ILE A O 1
ATOM 701 N N . GLU A 1 88 ? 10.706 12.989 -5.861 1.00 98.31 88 GLU A N 1
ATOM 702 C CA . GLU A 1 88 ? 11.665 13.367 -6.895 1.00 98.31 88 GLU A CA 1
ATOM 703 C C . GLU A 1 88 ? 11.150 14.551 -7.730 1.00 98.31 88 GLU A C 1
ATOM 705 O O . GLU A 1 88 ? 9.998 14.983 -7.625 1.00 98.31 88 GLU A O 1
ATOM 710 N N . GLU A 1 89 ? 11.997 15.101 -8.600 1.00 97.94 89 GLU A N 1
ATOM 711 C CA . GLU A 1 89 ? 11.608 16.212 -9.476 1.00 97.94 89 GLU A CA 1
ATOM 712 C C . GLU A 1 89 ? 10.446 15.845 -10.414 1.00 97.94 89 GLU A C 1
ATOM 714 O O . GLU A 1 89 ? 9.581 16.677 -10.691 1.00 97.94 89 GLU A O 1
ATOM 719 N N . ASN A 1 90 ? 10.386 14.590 -10.858 1.00 96.75 90 ASN A N 1
ATOM 720 C CA . ASN A 1 90 ? 9.361 14.059 -11.758 1.00 96.75 90 ASN A CA 1
ATOM 721 C C . ASN A 1 90 ? 8.058 13.630 -11.039 1.00 96.75 90 ASN A C 1
ATOM 723 O O . ASN A 1 90 ? 7.089 13.244 -11.704 1.00 96.75 90 ASN A O 1
ATOM 727 N N . ASP A 1 91 ? 7.992 13.710 -9.705 1.00 97.12 91 ASP A N 1
ATOM 728 C CA . ASP A 1 91 ? 6.795 13.413 -8.910 1.00 97.12 91 ASP A CA 1
ATOM 729 C C . ASP A 1 91 ? 5.827 14.611 -8.923 1.00 97.12 91 ASP A C 1
ATOM 731 O O . ASP A 1 91 ? 5.473 15.202 -7.900 1.00 97.12 91 ASP A O 1
ATOM 735 N N . ILE A 1 92 ? 5.381 14.987 -10.127 1.00 97.50 92 ILE A N 1
ATOM 736 C CA . ILE A 1 92 ? 4.586 16.199 -10.370 1.00 97.50 92 ILE A CA 1
ATOM 737 C C . ILE A 1 92 ? 3.296 16.221 -9.545 1.00 97.50 92 ILE A C 1
ATOM 739 O O . ILE A 1 92 ? 2.905 17.281 -9.068 1.00 97.50 92 ILE A O 1
ATOM 743 N N . VAL A 1 93 ? 2.641 15.073 -9.331 1.00 97.62 93 VAL A N 1
ATOM 744 C CA . VAL A 1 93 ? 1.416 15.020 -8.515 1.00 97.62 93 VAL A CA 1
ATOM 745 C C . VAL A 1 93 ? 1.686 15.374 -7.052 1.00 97.62 93 VAL A C 1
ATOM 747 O O . VAL A 1 93 ? 0.967 16.203 -6.504 1.00 97.62 93 VAL A O 1
ATOM 750 N N . HIS A 1 94 ? 2.737 14.824 -6.439 1.00 98.31 94 HIS A N 1
ATOM 751 C CA . HIS A 1 94 ? 3.108 15.148 -5.059 1.00 98.31 94 HIS A CA 1
ATOM 752 C C . HIS A 1 94 ? 3.486 16.619 -4.938 1.00 98.31 94 HIS A C 1
ATOM 754 O O . HIS A 1 94 ? 3.002 17.314 -4.050 1.00 98.31 94 HIS A O 1
ATOM 760 N N . ARG A 1 95 ? 4.291 17.122 -5.880 1.00 97.88 95 ARG A N 1
ATOM 761 C CA . ARG A 1 95 ? 4.713 18.527 -5.914 1.00 97.88 95 ARG A CA 1
ATOM 762 C C . ARG A 1 95 ? 3.538 19.487 -6.101 1.00 97.88 95 ARG A C 1
ATOM 764 O O . ARG A 1 95 ? 3.459 20.488 -5.397 1.00 97.88 95 ARG A O 1
ATOM 771 N N . ARG A 1 96 ? 2.595 19.167 -6.994 1.00 97.25 96 ARG A N 1
ATOM 772 C CA . ARG A 1 96 ? 1.364 19.948 -7.215 1.00 97.25 96 ARG A CA 1
ATOM 773 C C . ARG A 1 96 ? 0.505 20.031 -5.953 1.00 97.25 96 ARG A C 1
ATOM 775 O O . ARG A 1 96 ? -0.133 21.050 -5.731 1.00 97.25 96 ARG A O 1
ATOM 782 N N . LEU A 1 97 ? 0.520 18.985 -5.128 1.00 96.12 97 LEU A N 1
ATOM 783 C CA . LEU A 1 97 ? -0.159 18.943 -3.834 1.00 96.12 97 LEU A CA 1
ATOM 784 C C . LEU A 1 97 ? 0.674 19.564 -2.690 1.00 96.12 97 LEU A C 1
ATOM 786 O O . LEU A 1 97 ? 0.264 19.500 -1.541 1.00 96.12 97 LEU A O 1
ATOM 790 N N . GLY A 1 98 ? 1.835 20.173 -2.967 1.00 96.94 98 GLY A N 1
ATOM 791 C CA . GLY A 1 98 ? 2.661 20.868 -1.968 1.00 96.94 98 GLY A CA 1
ATOM 792 C C . GLY A 1 98 ? 3.784 20.032 -1.342 1.00 96.94 98 GLY A C 1
ATOM 793 O O . GLY A 1 98 ? 4.340 20.416 -0.306 1.00 96.94 98 GLY A O 1
ATOM 794 N N . GLY A 1 99 ? 4.115 18.883 -1.931 1.00 97.88 99 GLY A N 1
ATOM 795 C CA . GLY A 1 99 ? 5.259 18.059 -1.549 1.00 97.88 99 GLY A CA 1
ATOM 796 C C . GLY A 1 99 ? 6.590 18.663 -1.996 1.00 97.88 99 GLY A C 1
ATOM 797 O O . GLY A 1 99 ? 6.682 19.271 -3.066 1.00 97.88 99 GLY A O 1
ATOM 798 N N . LYS A 1 100 ? 7.633 18.511 -1.175 1.00 98.00 100 LYS A N 1
ATOM 799 C CA . LYS A 1 100 ? 8.972 19.053 -1.462 1.00 98.00 100 LYS A CA 1
ATOM 800 C C . LYS A 1 100 ? 9.901 17.960 -1.975 1.00 98.00 100 LYS A C 1
ATOM 802 O O . LYS A 1 100 ? 9.896 16.855 -1.445 1.00 98.00 100 LYS A O 1
ATOM 807 N N . VAL A 1 101 ? 10.740 18.279 -2.959 1.00 98.50 101 VAL A N 1
ATOM 808 C CA . VAL A 1 101 ? 11.777 17.346 -3.430 1.00 98.50 101 VAL A CA 1
ATOM 809 C C . VAL A 1 101 ? 12.678 16.948 -2.252 1.00 98.50 101 VAL A C 1
ATOM 811 O O . VAL A 1 101 ? 13.104 17.804 -1.478 1.00 98.50 101 VAL A O 1
ATOM 814 N N . GLY A 1 102 ? 12.922 15.646 -2.092 1.00 98.31 102 GLY A N 1
ATOM 815 C CA . GLY A 1 102 ? 13.692 15.064 -0.987 1.00 98.31 102 GLY A CA 1
ATOM 816 C C . GLY A 1 102 ? 12.889 14.712 0.277 1.00 98.31 102 GLY A C 1
ATOM 817 O O . GLY A 1 102 ? 13.415 14.004 1.138 1.00 98.31 102 GLY A O 1
ATOM 818 N N . GLU A 1 103 ? 11.629 15.145 0.397 1.00 98.31 103 GLU A N 1
ATOM 819 C CA . GLU A 1 103 ? 10.704 14.724 1.463 1.00 98.31 103 GLU A CA 1
ATOM 820 C C . GLU A 1 103 ? 10.247 13.275 1.216 1.00 98.31 103 GLU A C 1
ATOM 822 O O . GLU A 1 103 ? 9.991 12.901 0.072 1.00 98.31 103 GLU A O 1
ATOM 827 N N . TYR A 1 104 ? 10.126 12.438 2.254 1.00 98.69 104 TYR A N 1
ATOM 828 C CA . TYR A 1 104 ? 9.524 11.108 2.086 1.00 98.69 104 TYR A CA 1
ATOM 829 C C . TYR A 1 104 ? 8.056 11.243 1.673 1.00 98.69 104 TYR A C 1
ATOM 831 O O . TYR A 1 104 ? 7.317 12.039 2.257 1.00 98.69 104 TYR A O 1
ATOM 839 N N . LYS A 1 105 ? 7.604 10.430 0.710 1.00 98.56 105 LYS A N 1
ATOM 840 C CA . LYS A 1 105 ? 6.217 10.486 0.205 1.00 98.56 105 LYS A CA 1
ATOM 841 C C . LYS A 1 105 ? 5.190 10.291 1.327 1.00 98.56 105 LYS A C 1
ATOM 843 O O . LYS A 1 105 ? 4.164 10.965 1.347 1.00 98.56 105 LYS A O 1
ATOM 848 N N . VAL A 1 106 ? 5.498 9.425 2.292 1.00 98.62 106 VAL A N 1
ATOM 849 C CA . VAL A 1 106 ? 4.663 9.176 3.477 1.00 98.62 106 VAL A CA 1
ATOM 850 C C . VAL A 1 106 ? 4.629 10.349 4.459 1.00 98.62 106 VAL A C 1
ATOM 852 O O . VAL A 1 106 ? 3.568 10.671 4.995 1.00 98.62 106 VAL A O 1
ATOM 855 N N . ASP A 1 107 ? 5.760 11.028 4.665 1.00 98.62 107 ASP A N 1
ATOM 856 C CA . ASP A 1 107 ? 5.841 12.184 5.564 1.00 98.62 107 ASP A CA 1
ATOM 857 C C . ASP A 1 107 ? 5.070 13.370 4.997 1.00 98.62 107 ASP A C 1
ATOM 859 O O . ASP A 1 107 ? 4.387 14.070 5.741 1.00 98.62 107 ASP A O 1
ATOM 863 N N . PHE A 1 108 ? 5.123 13.548 3.675 1.00 98.38 108 PHE A N 1
ATOM 864 C CA . PHE A 1 108 ? 4.313 14.526 2.964 1.00 98.38 108 PHE A CA 1
ATOM 865 C C . PHE A 1 108 ? 2.817 14.333 3.261 1.00 98.38 108 PHE A C 1
ATOM 867 O O . PHE A 1 108 ? 2.145 15.284 3.656 1.00 98.38 108 PHE A O 1
ATOM 874 N N . ILE A 1 109 ? 2.299 13.104 3.164 1.00 98.38 109 ILE A N 1
ATOM 875 C CA . ILE A 1 109 ? 0.891 12.811 3.482 1.00 98.38 109 ILE A CA 1
ATOM 876 C C . ILE A 1 109 ? 0.605 13.094 4.966 1.00 98.38 109 ILE A C 1
ATOM 878 O O . ILE A 1 109 ? -0.368 13.776 5.299 1.00 98.38 109 ILE A O 1
ATOM 882 N N . LYS A 1 110 ? 1.473 12.627 5.875 1.00 98.50 110 LYS A N 1
ATOM 883 C CA . LYS A 1 110 ? 1.320 12.865 7.319 1.00 98.50 110 LYS A CA 1
ATOM 884 C C . LYS A 1 110 ? 1.328 14.351 7.673 1.00 98.50 110 LYS A C 1
ATOM 886 O O . LYS A 1 110 ? 0.580 14.768 8.552 1.00 98.50 110 LYS A O 1
ATOM 891 N N . ARG A 1 111 ? 2.125 15.163 6.978 1.00 97.62 111 ARG A N 1
ATOM 892 C CA . ARG A 1 111 ? 2.173 16.616 7.169 1.00 97.62 111 ARG A CA 1
ATOM 893 C C . ARG A 1 111 ? 0.840 17.292 6.843 1.00 97.62 111 ARG A C 1
ATOM 895 O O . ARG A 1 111 ? 0.495 18.254 7.519 1.00 97.62 111 ARG A O 1
ATOM 902 N N . PHE A 1 112 ? 0.095 16.796 5.855 1.00 96.06 112 PHE A N 1
ATOM 903 C CA . PHE A 1 112 ? -1.216 17.344 5.485 1.00 96.06 112 PHE A CA 1
ATOM 904 C C . PHE A 1 112 ? -2.332 16.946 6.456 1.00 96.06 112 PHE A C 1
ATOM 906 O O . PHE A 1 112 ? -3.149 17.785 6.824 1.00 96.06 112 PHE A O 1
ATOM 913 N N . PHE A 1 113 ? -2.359 15.686 6.895 1.00 97.31 113 PHE A N 1
ATOM 914 C CA . PHE A 1 113 ? -3.503 15.126 7.633 1.00 97.31 113 PHE A CA 1
ATOM 915 C C . PHE A 1 113 ? -3.238 14.852 9.123 1.00 97.31 113 PHE A C 1
ATOM 917 O O . PHE A 1 113 ? -4.128 14.402 9.849 1.00 97.31 113 PHE A O 1
ATOM 924 N N . GLY A 1 114 ? -2.026 15.133 9.605 1.00 97.50 114 GLY A N 1
ATOM 925 C CA . GLY A 1 114 ? -1.672 15.118 11.020 1.00 97.50 114 GLY A CA 1
ATOM 926 C C . GLY A 1 114 ? -1.899 13.765 11.695 1.00 97.50 114 GLY A C 1
ATOM 927 O O . GLY A 1 114 ? -1.430 12.723 11.239 1.00 97.50 114 GLY A O 1
ATOM 928 N N . ASN A 1 115 ? -2.619 13.780 12.817 1.00 96.81 115 ASN A N 1
ATOM 929 C CA . ASN A 1 115 ? -2.846 12.600 13.654 1.00 96.81 115 ASN A CA 1
ATOM 930 C C . ASN A 1 115 ? -3.704 11.511 12.988 1.00 96.81 115 ASN A C 1
ATOM 932 O O . ASN A 1 115 ? -3.681 10.376 13.463 1.00 96.81 115 ASN A O 1
ATOM 936 N N . ARG A 1 116 ? -4.401 11.800 11.883 1.00 97.62 116 ARG A N 1
ATOM 937 C CA . ARG A 1 116 ? -5.143 10.792 11.107 1.00 97.62 116 ARG A CA 1
ATOM 938 C C . ARG A 1 116 ? -4.233 9.875 10.294 1.00 97.62 116 ARG A C 1
ATOM 940 O O . ARG A 1 116 ? -4.694 8.849 9.809 1.00 97.62 116 ARG A O 1
ATOM 947 N N . VAL A 1 117 ? -2.944 10.200 10.187 1.00 98.69 117 VAL A N 1
ATOM 948 C CA . VAL A 1 117 ? -1.967 9.416 9.428 1.00 98.69 117 VAL A CA 1
ATOM 949 C C . VAL A 1 117 ? -0.821 8.963 10.324 1.00 98.69 117 VAL A C 1
ATOM 951 O O . VAL A 1 117 ? -0.263 9.727 11.112 1.00 98.69 117 VAL A O 1
ATOM 954 N N . GLU A 1 118 ? -0.442 7.699 10.198 1.00 98.56 118 GLU A N 1
ATOM 955 C CA . GLU A 1 118 ? 0.832 7.189 10.692 1.00 98.56 118 GLU A CA 1
ATOM 956 C C . GLU A 1 118 ? 1.681 6.747 9.493 1.00 98.56 118 GLU A C 1
ATOM 958 O O . GLU A 1 118 ? 1.230 5.990 8.637 1.00 98.56 118 GLU A O 1
ATOM 963 N N . ALA A 1 119 ? 2.886 7.309 9.404 1.00 98.50 119 ALA A N 1
ATOM 964 C CA . ALA A 1 119 ? 3.769 7.191 8.254 1.00 98.50 119 ALA A CA 1
ATOM 965 C C . ALA A 1 119 ? 4.935 6.257 8.562 1.00 98.50 119 ALA A C 1
ATOM 967 O O . ALA A 1 119 ? 5.668 6.488 9.526 1.00 98.50 119 ALA A O 1
ATOM 968 N N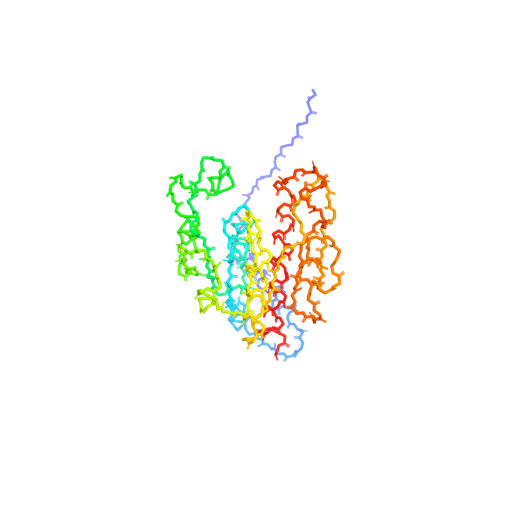 . PHE A 1 120 ? 5.119 5.259 7.705 1.00 98.62 120 PHE A N 1
ATOM 969 C CA . PHE A 1 120 ? 6.202 4.290 7.762 1.00 98.62 120 PHE A CA 1
ATOM 970 C C . PHE A 1 120 ? 7.106 4.493 6.550 1.00 98.62 120 PHE A C 1
ATOM 972 O O . PHE A 1 120 ? 6.691 4.306 5.405 1.00 98.62 120 PHE A O 1
ATOM 979 N N . ARG A 1 121 ? 8.359 4.879 6.806 1.00 98.38 121 ARG A N 1
ATOM 980 C CA . ARG A 1 121 ? 9.403 5.067 5.783 1.00 98.38 121 ARG A CA 1
ATOM 981 C C . ARG A 1 121 ? 10.010 3.722 5.378 1.00 98.38 121 ARG A C 1
ATOM 983 O O . ARG A 1 121 ? 11.221 3.538 5.389 1.00 98.38 121 ARG A O 1
ATOM 990 N N . GLU A 1 122 ? 9.147 2.759 5.096 1.00 97.75 122 GLU A N 1
ATOM 991 C CA . GLU A 1 122 ? 9.503 1.379 4.805 1.00 97.75 122 GLU A CA 1
ATOM 992 C C . GLU A 1 122 ? 8.643 0.870 3.656 1.00 97.75 122 GLU A C 1
ATOM 994 O O . GLU A 1 122 ? 7.449 1.163 3.568 1.00 97.75 122 GLU A O 1
ATOM 999 N N . ASN A 1 123 ? 9.252 0.070 2.786 1.00 98.06 123 ASN A N 1
ATOM 1000 C CA . ASN A 1 123 ? 8.494 -0.732 1.840 1.00 98.06 123 ASN A CA 1
ATOM 1001 C C . ASN A 1 123 ? 8.037 -2.004 2.552 1.00 98.06 123 ASN A C 1
ATOM 1003 O O . ASN A 1 123 ? 8.818 -2.628 3.272 1.00 98.06 123 ASN A O 1
ATOM 1007 N N . ILE A 1 124 ? 6.793 -2.413 2.319 1.00 98.25 124 ILE A N 1
ATOM 1008 C CA . ILE A 1 124 ? 6.324 -3.715 2.785 1.00 98.25 124 ILE A CA 1
ATOM 1009 C C . ILE A 1 124 ? 7.028 -4.818 1.991 1.00 98.25 124 ILE A C 1
ATOM 1011 O O . ILE A 1 124 ? 7.011 -4.836 0.758 1.00 98.25 124 ILE A O 1
ATOM 1015 N N . THR A 1 125 ? 7.627 -5.750 2.717 1.00 97.12 125 THR A N 1
ATOM 1016 C CA . THR A 1 125 ? 8.278 -6.964 2.231 1.00 97.12 125 THR A CA 1
ATOM 1017 C C . THR A 1 125 ? 7.666 -8.176 2.932 1.00 97.12 125 THR A C 1
ATOM 1019 O O . THR A 1 125 ? 6.741 -8.055 3.735 1.00 97.12 125 THR A O 1
ATOM 1022 N N . LYS A 1 126 ? 8.174 -9.377 2.637 1.00 96.19 126 LYS A N 1
ATOM 1023 C CA . LYS A 1 126 ? 7.749 -10.599 3.335 1.00 96.19 126 LYS A CA 1
ATOM 1024 C C . LYS A 1 126 ? 8.146 -10.609 4.819 1.00 96.19 126 LYS A C 1
ATOM 1026 O O . LYS A 1 126 ? 7.485 -11.289 5.596 1.00 96.19 126 LYS A O 1
ATOM 1031 N N . ASP A 1 127 ? 9.158 -9.835 5.212 1.00 97.50 127 ASP A N 1
ATOM 1032 C CA . ASP A 1 127 ? 9.726 -9.860 6.568 1.00 97.50 127 ASP A CA 1
ATOM 1033 C C . ASP A 1 127 ? 9.000 -8.910 7.536 1.00 97.50 127 ASP A C 1
ATOM 1035 O O . ASP A 1 127 ? 8.997 -9.125 8.748 1.00 97.50 127 ASP A O 1
ATOM 1039 N N . ASN A 1 128 ? 8.336 -7.872 7.015 1.00 98.38 128 ASN A N 1
ATOM 1040 C CA . ASN A 1 128 ? 7.651 -6.854 7.817 1.00 98.38 128 ASN A CA 1
ATOM 1041 C C . ASN A 1 128 ? 6.129 -6.794 7.579 1.00 98.38 128 ASN A C 1
ATOM 1043 O O . ASN A 1 128 ? 5.490 -5.793 7.896 1.00 98.38 128 ASN A O 1
ATOM 1047 N N . LEU A 1 129 ? 5.515 -7.884 7.095 1.00 98.56 129 LEU A N 1
ATOM 1048 C CA . LEU A 1 129 ? 4.053 -7.977 6.923 1.00 98.56 129 LEU A CA 1
ATOM 1049 C C . LEU A 1 129 ? 3.282 -7.659 8.216 1.00 98.56 129 LEU A C 1
ATOM 1051 O O . LEU A 1 129 ? 2.176 -7.130 8.155 1.00 98.56 129 LEU A O 1
ATOM 1055 N N . HIS A 1 130 ? 3.894 -7.915 9.380 1.00 98.12 130 HIS A N 1
ATOM 1056 C CA . HIS A 1 130 ? 3.338 -7.615 10.701 1.00 98.12 130 HIS A CA 1
ATOM 1057 C C . HIS A 1 130 ? 3.017 -6.127 10.934 1.00 98.12 130 HIS A C 1
ATOM 1059 O O . HIS A 1 130 ? 2.244 -5.810 11.835 1.00 98.12 130 HIS A O 1
ATOM 1065 N N . LEU A 1 131 ? 3.577 -5.222 10.123 1.00 98.44 131 LEU A N 1
ATOM 1066 C CA . LEU A 1 131 ? 3.275 -3.793 10.172 1.00 98.44 131 LEU A CA 1
ATOM 1067 C C . LEU A 1 131 ? 1.894 -3.446 9.588 1.00 98.44 131 LEU A C 1
ATOM 1069 O O . LEU A 1 131 ? 1.344 -2.395 9.918 1.00 98.44 131 LEU A O 1
ATOM 1073 N N . ILE A 1 132 ? 1.326 -4.302 8.730 1.00 98.62 132 ILE A N 1
ATOM 1074 C CA . ILE A 1 132 ? 0.017 -4.074 8.106 1.00 98.62 132 ILE A CA 1
ATOM 1075 C C . ILE A 1 132 ? -1.088 -4.262 9.150 1.00 98.62 132 ILE A C 1
ATOM 1077 O O . ILE A 1 132 ? -1.181 -5.312 9.793 1.00 98.62 132 ILE A O 1
ATOM 1081 N N . LYS A 1 133 ? -1.961 -3.258 9.272 1.00 97.00 133 LYS A N 1
ATOM 1082 C CA . LYS A 1 133 ? -3.075 -3.223 10.233 1.00 97.00 133 LYS A CA 1
ATOM 1083 C C . LYS A 1 133 ? -4.305 -2.493 9.684 1.00 97.00 133 LYS A C 1
ATOM 1085 O O . LYS A 1 133 ? -4.260 -1.873 8.619 1.00 97.00 133 LYS A O 1
ATOM 1090 N N . GLY A 1 134 ? -5.396 -2.575 10.435 1.00 97.69 134 GLY A N 1
ATOM 1091 C CA . GLY A 1 134 ? -6.682 -1.974 10.108 1.00 97.69 134 GLY A CA 1
ATOM 1092 C C . GLY A 1 134 ? -7.650 -2.929 9.421 1.00 97.69 134 GLY A C 1
ATOM 1093 O O . GLY A 1 134 ? -7.450 -4.140 9.397 1.00 97.69 134 GLY A O 1
ATOM 1094 N N . ASP A 1 135 ? -8.723 -2.377 8.872 1.00 98.25 135 ASP A N 1
ATOM 1095 C CA . ASP A 1 135 ? -9.829 -3.128 8.275 1.00 98.25 135 ASP A CA 1
ATOM 1096 C C . ASP A 1 135 ? -9.601 -3.433 6.797 1.00 98.25 135 ASP A C 1
ATOM 1098 O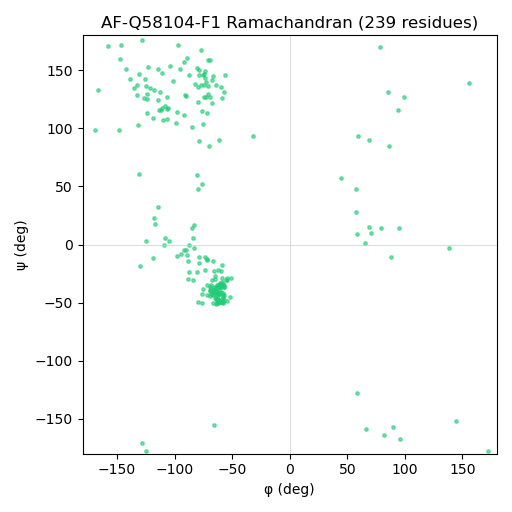 O . ASP A 1 135 ? -10.107 -4.431 6.274 1.00 98.25 135 ASP A O 1
ATOM 1102 N N . VAL A 1 136 ? -8.856 -2.554 6.123 1.00 98.75 136 VAL A N 1
ATOM 1103 C CA . VAL A 1 136 ? -8.583 -2.631 4.688 1.00 98.75 136 VAL A CA 1
ATOM 1104 C C . VAL A 1 136 ? -7.106 -2.358 4.416 1.00 98.75 136 VAL A C 1
ATOM 1106 O O . VAL A 1 136 ? -6.545 -1.387 4.917 1.00 98.75 136 VAL A O 1
ATOM 1109 N N . ALA A 1 137 ? -6.484 -3.173 3.570 1.00 98.81 137 ALA A N 1
ATOM 1110 C CA . ALA A 1 137 ? -5.180 -2.913 2.978 1.00 98.81 137 ALA A CA 1
ATOM 1111 C C . ALA A 1 137 ? -5.332 -2.587 1.483 1.00 98.81 137 ALA A C 1
ATOM 1113 O O . ALA A 1 137 ? -5.811 -3.401 0.690 1.00 98.81 137 ALA A O 1
ATOM 1114 N N . VAL A 1 138 ? -4.915 -1.385 1.100 1.00 98.88 138 VAL A N 1
ATOM 1115 C CA . VAL A 1 138 ? -4.886 -0.868 -0.268 1.00 98.88 138 VAL A CA 1
ATOM 1116 C C . VAL A 1 138 ? -3.472 -1.047 -0.822 1.00 98.88 138 VAL A C 1
ATOM 1118 O O . VAL A 1 138 ? -2.523 -0.426 -0.347 1.00 98.88 138 VAL A O 1
ATOM 1121 N N . ILE A 1 139 ? -3.328 -1.893 -1.837 1.00 98.69 139 ILE A N 1
ATOM 1122 C CA . ILE A 1 139 ? -2.055 -2.288 -2.439 1.00 98.69 139 ILE A CA 1
ATOM 1123 C C . ILE A 1 139 ? -1.820 -1.473 -3.718 1.00 98.69 139 ILE A C 1
ATOM 1125 O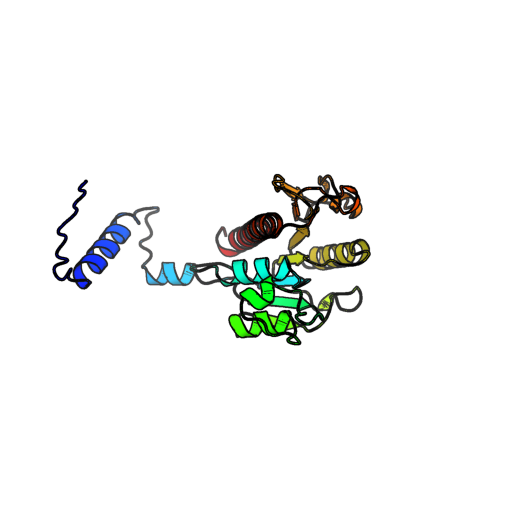 O . ILE A 1 139 ? -2.406 -1.740 -4.768 1.00 98.69 139 ILE A O 1
ATOM 1129 N N . CYS A 1 140 ? -0.927 -0.492 -3.623 1.00 98.25 140 CYS A N 1
ATOM 1130 C CA . CYS A 1 140 ? -0.557 0.464 -4.669 1.00 98.25 140 CYS A CA 1
ATOM 1131 C C . CYS A 1 140 ? 0.924 0.348 -5.082 1.00 98.25 140 CYS A C 1
ATOM 1133 O O . CYS A 1 140 ? 1.482 1.285 -5.662 1.00 98.25 140 CYS A O 1
ATOM 1135 N N . ILE A 1 141 ? 1.580 -0.773 -4.764 1.00 96.56 141 ILE A N 1
ATOM 1136 C CA . ILE A 1 141 ? 2.995 -0.991 -5.080 1.00 96.56 141 ILE A CA 1
ATOM 1137 C C . ILE A 1 141 ? 3.225 -1.102 -6.590 1.00 96.56 141 ILE A C 1
ATOM 1139 O O . ILE A 1 141 ? 2.440 -1.705 -7.321 1.00 96.56 141 ILE A O 1
ATOM 1143 N N . ALA A 1 142 ? 4.334 -0.533 -7.049 1.00 91.81 142 ALA A N 1
ATOM 1144 C CA . ALA A 1 142 ? 4.774 -0.577 -8.436 1.00 91.81 142 ALA A CA 1
ATOM 1145 C C . ALA A 1 142 ? 6.308 -0.589 -8.501 1.00 91.81 142 ALA A C 1
ATOM 1147 O O . ALA A 1 142 ? 6.971 -0.151 -7.562 1.00 91.81 142 ALA A O 1
ATOM 1148 N N . GLY A 1 143 ? 6.849 -1.047 -9.633 1.00 85.94 143 GLY A N 1
ATOM 1149 C CA . GLY A 1 143 ? 8.288 -1.179 -9.869 1.00 85.94 143 GLY A CA 1
ATOM 1150 C C . GLY A 1 143 ? 8.780 -2.613 -9.659 1.00 85.94 143 GLY A C 1
ATOM 1151 O O . GLY A 1 143 ? 8.533 -3.216 -8.619 1.00 85.94 143 GLY A O 1
ATOM 1152 N N . GLY A 1 144 ? 9.477 -3.158 -10.660 1.00 90.06 144 GLY A N 1
ATOM 1153 C CA . GLY A 1 144 ? 9.938 -4.550 -10.651 1.00 90.06 144 GLY A CA 1
ATOM 1154 C C . GLY A 1 144 ? 8.798 -5.577 -10.695 1.00 90.06 144 GLY A C 1
ATOM 1155 O O . GLY A 1 144 ? 7.683 -5.270 -11.120 1.00 90.06 144 GLY A O 1
ATOM 1156 N N . ASP A 1 145 ? 9.094 -6.805 -10.264 1.00 92.19 145 ASP A N 1
ATOM 1157 C CA . ASP A 1 145 ? 8.090 -7.857 -10.078 1.00 92.19 145 ASP A CA 1
ATOM 1158 C C . ASP A 1 145 ? 7.439 -7.741 -8.691 1.00 92.19 145 ASP A C 1
ATOM 1160 O O . ASP A 1 145 ? 8.001 -8.144 -7.670 1.00 92.19 145 ASP A O 1
ATOM 1164 N N . THR A 1 146 ? 6.234 -7.174 -8.652 1.00 94.44 146 THR A N 1
ATOM 1165 C CA . THR A 1 146 ? 5.468 -6.968 -7.416 1.00 94.44 146 THR A CA 1
ATOM 1166 C C . THR A 1 146 ? 4.553 -8.141 -7.063 1.00 94.44 146 THR A C 1
ATOM 1168 O O . THR A 1 146 ? 3.933 -8.125 -5.993 1.00 94.44 146 THR A O 1
ATOM 1171 N N . ILE A 1 147 ? 4.453 -9.169 -7.916 1.00 95.44 147 ILE A N 1
ATOM 1172 C CA . ILE A 1 147 ? 3.516 -10.285 -7.729 1.00 95.44 147 ILE A CA 1
ATOM 1173 C C . ILE A 1 147 ? 3.823 -11.065 -6.439 1.00 95.44 147 ILE A C 1
ATOM 1175 O O . ILE A 1 147 ? 2.894 -11.261 -5.649 1.00 95.44 147 ILE A O 1
ATOM 1179 N N . PRO A 1 148 ? 5.079 -11.471 -6.141 1.00 96.19 148 PRO A N 1
ATOM 1180 C CA . PRO A 1 148 ? 5.377 -12.245 -4.935 1.00 96.19 148 PRO A CA 1
ATOM 1181 C C . PRO A 1 148 ? 5.039 -11.501 -3.640 1.00 96.19 148 PRO A C 1
ATOM 1183 O O . PRO A 1 148 ? 4.526 -12.105 -2.697 1.00 96.19 148 PRO A O 1
ATOM 1186 N N . THR A 1 149 ? 5.306 -10.194 -3.596 1.00 97.38 149 THR A N 1
ATOM 1187 C CA . THR A 1 149 ? 5.005 -9.345 -2.435 1.00 97.38 149 THR A CA 1
ATOM 1188 C C . THR A 1 149 ? 3.504 -9.118 -2.301 1.00 97.38 149 THR A C 1
ATOM 1190 O O . THR A 1 149 ? 2.963 -9.272 -1.210 1.00 97.38 149 THR A O 1
ATOM 1193 N N . THR A 1 150 ? 2.804 -8.850 -3.409 1.00 97.62 150 THR A N 1
ATOM 1194 C CA . THR A 1 150 ? 1.339 -8.701 -3.418 1.00 97.62 150 THR A CA 1
ATOM 1195 C C . THR A 1 150 ? 0.647 -9.958 -2.889 1.00 97.62 150 THR A C 1
ATOM 1197 O O . THR A 1 150 ? -0.211 -9.852 -2.016 1.00 97.62 150 THR A O 1
ATOM 1200 N N . LYS A 1 151 ? 1.053 -11.159 -3.332 1.00 97.31 151 LYS A N 1
ATOM 1201 C CA . LYS A 1 151 ? 0.497 -12.420 -2.804 1.00 97.31 151 LYS A CA 1
ATOM 1202 C C . LYS A 1 151 ? 0.743 -12.578 -1.301 1.00 97.31 151 LYS A C 1
ATOM 1204 O O . LYS A 1 151 ? -0.163 -12.979 -0.576 1.00 97.31 151 LYS A O 1
ATOM 1209 N N . ALA A 1 152 ? 1.948 -12.252 -0.830 1.00 97.81 152 ALA A N 1
ATOM 1210 C CA . ALA A 1 152 ? 2.288 -12.347 0.588 1.00 97.81 152 ALA A CA 1
ATOM 1211 C C . ALA A 1 152 ? 1.425 -11.407 1.450 1.00 97.81 152 ALA A C 1
ATOM 1213 O O . ALA A 1 152 ? 0.906 -11.829 2.481 1.00 97.81 152 ALA A O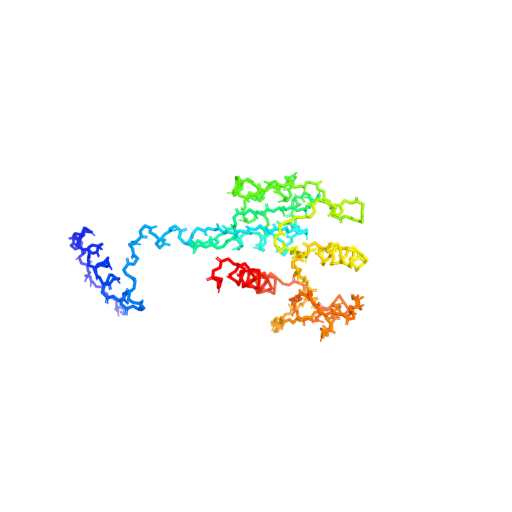 1
ATOM 1214 N N . ILE A 1 153 ? 1.200 -10.175 0.981 1.00 98.56 153 ILE A N 1
ATOM 1215 C CA . ILE A 1 153 ? 0.290 -9.210 1.612 1.00 98.56 153 ILE A CA 1
ATOM 1216 C C . ILE A 1 153 ? -1.135 -9.767 1.676 1.00 98.56 153 ILE A C 1
ATOM 1218 O O . ILE A 1 153 ? -1.747 -9.745 2.743 1.00 98.56 153 ILE A O 1
ATOM 1222 N N . ILE A 1 154 ? -1.662 -10.276 0.556 1.00 98.38 154 ILE A N 1
ATOM 1223 C CA . ILE A 1 154 ? -3.034 -10.801 0.475 1.00 98.38 154 ILE A CA 1
ATOM 1224 C C . ILE A 1 154 ? -3.235 -11.952 1.462 1.00 98.38 154 ILE A C 1
ATOM 1226 O O . ILE A 1 154 ? -4.198 -11.931 2.228 1.00 98.38 154 ILE A O 1
ATOM 1230 N N . ASN A 1 155 ? -2.311 -12.914 1.491 1.00 97.56 155 ASN A N 1
ATOM 1231 C CA . ASN A 1 155 ? -2.391 -14.062 2.394 1.00 97.56 155 ASN A CA 1
ATOM 1232 C C . ASN A 1 155 ? -2.332 -13.628 3.864 1.00 97.56 155 ASN A C 1
ATOM 1234 O O . ASN A 1 155 ? -3.198 -14.006 4.652 1.00 97.56 155 ASN A O 1
ATOM 1238 N N . TYR A 1 156 ? -1.379 -12.759 4.211 1.00 98.31 156 TYR A N 1
ATOM 1239 C CA . TYR A 1 156 ? -1.248 -12.225 5.567 1.00 98.31 156 TYR A CA 1
ATOM 1240 C C . TYR A 1 156 ? -2.518 -11.501 6.038 1.00 98.31 156 TYR A C 1
ATOM 1242 O O . TYR A 1 156 ? -2.966 -11.690 7.173 1.00 98.31 156 TYR A O 1
ATOM 1250 N N . CYS A 1 157 ? -3.106 -10.679 5.163 1.00 98.44 157 CYS A N 1
ATOM 1251 C CA . CYS A 1 157 ? -4.329 -9.933 5.446 1.00 98.44 157 CYS A CA 1
ATOM 1252 C C . CYS A 1 157 ? -5.533 -10.865 5.614 1.00 98.44 157 CYS A C 1
ATOM 1254 O O . CYS A 1 157 ? -6.306 -10.700 6.559 1.00 98.44 157 CYS A O 1
ATOM 1256 N N . LYS A 1 158 ? -5.661 -11.875 4.742 1.00 97.25 158 LYS A N 1
ATOM 1257 C CA . LYS A 1 158 ? -6.734 -12.876 4.787 1.00 97.25 158 LYS A CA 1
ATOM 1258 C C . LYS A 1 158 ? -6.773 -13.599 6.132 1.00 97.25 158 LYS A C 1
ATOM 1260 O O . LYS A 1 158 ? -7.835 -13.670 6.743 1.00 97.25 158 LYS A O 1
ATOM 1265 N N . GLU A 1 159 ? -5.623 -14.056 6.626 1.00 96.75 159 GLU A N 1
ATOM 1266 C CA . GLU A 1 159 ? -5.491 -14.726 7.932 1.00 96.75 159 GLU A CA 1
ATOM 1267 C C . GLU A 1 159 ? -5.943 -13.859 9.118 1.00 96.75 159 GLU A C 1
ATOM 1269 O O . GLU A 1 159 ? -6.286 -14.380 10.175 1.00 96.75 159 GLU A O 1
ATOM 1274 N N . ARG A 1 160 ? -5.946 -12.532 8.954 1.00 97.50 160 ARG A N 1
ATOM 1275 C CA . ARG A 1 160 ? -6.271 -11.550 10.003 1.00 97.50 160 ARG A CA 1
ATOM 1276 C C . ARG A 1 160 ? -7.613 -10.857 9.791 1.00 97.50 160 ARG A C 1
ATOM 1278 O O . ARG A 1 160 ? -7.946 -9.931 10.522 1.00 97.50 160 ARG A O 1
ATOM 1285 N N . GLY A 1 161 ? -8.382 -11.278 8.787 1.00 97.25 161 GLY A N 1
ATOM 1286 C CA . GLY A 1 161 ? -9.665 -10.661 8.451 1.00 97.25 161 GLY A CA 1
ATOM 1287 C C . GLY A 1 161 ? -9.555 -9.246 7.867 1.00 97.25 161 GLY A C 1
ATOM 1288 O O . GLY A 1 161 ? -10.568 -8.552 7.783 1.00 97.25 161 GLY A O 1
ATOM 1289 N N . ILE A 1 162 ? -8.361 -8.825 7.441 1.00 98.44 162 ILE A N 1
ATOM 1290 C CA . ILE A 1 162 ? -8.132 -7.542 6.769 1.00 98.44 162 ILE A CA 1
ATOM 1291 C C . ILE A 1 162 ? -8.541 -7.702 5.303 1.00 98.44 162 ILE A C 1
ATOM 1293 O O . ILE A 1 162 ? -8.038 -8.577 4.593 1.00 98.44 162 ILE A O 1
ATOM 1297 N N . LYS A 1 163 ? -9.470 -6.870 4.826 1.00 98.56 163 LYS A N 1
ATOM 1298 C CA . LYS A 1 163 ? -9.881 -6.884 3.416 1.00 98.56 163 LYS A CA 1
ATOM 1299 C C . LYS A 1 163 ? -8.801 -6.262 2.548 1.00 98.56 163 LYS A C 1
ATOM 1301 O O . LYS A 1 163 ? -8.087 -5.370 2.987 1.00 98.56 163 LYS A O 1
ATOM 1306 N N . THR A 1 164 ? -8.678 -6.710 1.306 1.00 98.75 164 THR A N 1
ATOM 1307 C CA . THR A 1 164 ? -7.606 -6.232 0.427 1.00 98.75 164 THR A CA 1
ATOM 1308 C C . THR A 1 164 ? -8.159 -5.679 -0.876 1.00 98.75 164 THR A C 1
ATOM 1310 O O . THR A 1 164 ? -9.054 -6.270 -1.481 1.00 98.75 164 THR A O 1
ATOM 1313 N N . ILE A 1 165 ? -7.611 -4.540 -1.300 1.00 98.81 165 ILE A N 1
ATOM 1314 C CA . ILE A 1 165 ? -7.910 -3.884 -2.575 1.00 98.81 165 ILE A CA 1
ATOM 1315 C C . ILE A 1 165 ? -6.585 -3.653 -3.298 1.00 98.81 165 ILE A C 1
ATOM 1317 O O . ILE A 1 165 ? -5.679 -3.055 -2.730 1.00 98.81 165 ILE A O 1
ATOM 1321 N N . GLY A 1 166 ? -6.453 -4.114 -4.535 1.00 98.44 166 GLY A N 1
ATOM 1322 C CA . GLY A 1 166 ? -5.255 -3.954 -5.357 1.00 98.44 166 GLY A CA 1
ATOM 1323 C C . GLY A 1 166 ? -5.562 -3.380 -6.734 1.00 98.44 166 GLY A C 1
ATOM 1324 O O . GLY A 1 166 ? -6.681 -2.950 -7.027 1.00 98.44 166 GLY A O 1
ATOM 1325 N N . THR A 1 167 ? -4.554 -3.391 -7.601 1.00 97.81 167 THR A N 1
ATOM 1326 C CA . THR A 1 167 ? -4.694 -2.949 -8.992 1.00 97.81 167 THR A CA 1
ATOM 1327 C C . THR A 1 167 ? -4.754 -4.128 -9.958 1.00 97.81 167 THR A C 1
ATOM 1329 O O . THR A 1 167 ? -4.213 -5.200 -9.697 1.00 97.81 167 THR A O 1
ATOM 1332 N N . ASN A 1 168 ? -5.393 -3.923 -11.108 1.00 96.69 168 ASN A N 1
ATOM 1333 C CA . ASN A 1 168 ? -5.420 -4.878 -12.213 1.00 96.69 168 ASN A CA 1
ATOM 1334 C C . ASN A 1 168 ? -5.080 -4.181 -13.531 1.00 96.69 168 ASN A C 1
ATOM 1336 O O . ASN A 1 168 ? -5.895 -4.101 -14.448 1.00 96.69 168 ASN A O 1
ATOM 1340 N N . GLY A 1 169 ? -3.873 -3.622 -13.591 1.00 94.88 169 GLY A N 1
ATOM 1341 C CA . GLY A 1 169 ? -3.449 -2.792 -14.712 1.00 94.88 169 GLY A CA 1
ATOM 1342 C C . GLY A 1 169 ? -3.883 -1.335 -14.563 1.00 94.88 169 GLY A C 1
ATOM 1343 O O . GLY A 1 169 ? -5.032 -1.036 -14.245 1.00 94.88 169 GLY A O 1
ATOM 1344 N N . VAL A 1 170 ? -2.930 -0.426 -14.767 1.00 96.06 170 VAL A N 1
ATOM 1345 C CA . VAL A 1 170 ? -3.117 1.033 -14.633 1.00 96.06 170 VAL A CA 1
ATOM 1346 C C . VAL A 1 170 ? -2.727 1.795 -15.905 1.00 96.06 170 VAL A C 1
ATOM 1348 O O . VAL A 1 170 ? -2.738 3.024 -15.925 1.00 96.06 170 VAL A O 1
ATOM 1351 N N . PHE A 1 171 ? -2.344 1.065 -16.953 1.00 95.12 171 PHE A N 1
ATOM 1352 C CA . PHE A 1 171 ? -2.042 1.607 -18.276 1.00 95.12 171 PHE A CA 1
ATOM 1353 C C . PHE A 1 171 ? -3.351 1.879 -19.018 1.00 95.12 171 PHE A C 1
ATOM 1355 O O . PHE A 1 171 ? -4.316 1.146 -18.814 1.00 95.12 171 PHE A O 1
ATOM 1362 N N . GLY A 1 172 ? -3.418 2.914 -19.848 1.00 92.06 172 GLY A N 1
ATOM 1363 C CA . GLY A 1 172 ? -4.633 3.178 -20.614 1.00 92.06 172 GLY A CA 1
ATOM 1364 C C . GLY A 1 172 ? -4.808 4.624 -21.056 1.00 92.06 172 GLY A C 1
ATOM 1365 O O . GLY A 1 172 ? -4.609 5.538 -20.245 1.00 92.06 172 GLY A O 1
ATOM 1366 N N . ILE A 1 173 ? -5.273 4.819 -22.290 1.00 91.88 173 ILE A N 1
ATOM 1367 C CA . ILE A 1 173 ? -5.860 6.075 -22.785 1.00 91.88 173 ILE A CA 1
ATOM 1368 C C . ILE A 1 173 ? -7.377 5.873 -22.903 1.00 91.88 173 ILE A C 1
ATOM 1370 O O . ILE A 1 173 ? -7.822 5.027 -23.665 1.00 91.88 173 ILE A O 1
ATOM 1374 N N . GLU A 1 174 ? -8.169 6.630 -22.135 1.00 83.19 174 GLU A N 1
ATOM 1375 C CA . GLU A 1 174 ? -9.650 6.574 -22.165 1.00 83.19 174 GLU A CA 1
ATOM 1376 C C . GLU A 1 174 ? -10.259 5.182 -21.881 1.00 83.19 174 GLU A C 1
ATOM 1378 O O . GLU A 1 174 ? -11.370 4.855 -22.296 1.00 83.19 174 GLU A O 1
ATOM 1383 N N . GLU A 1 175 ? -9.542 4.358 -21.118 1.00 83.88 175 GLU A N 1
ATOM 1384 C CA . GLU A 1 175 ? -9.950 2.990 -20.809 1.00 83.88 175 GLU A CA 1
ATOM 1385 C C . GLU A 1 175 ? -11.089 2.908 -19.782 1.00 83.88 175 GLU A C 1
ATOM 1387 O O . GLU A 1 175 ? -11.177 3.674 -18.816 1.00 83.88 175 GLU A O 1
ATOM 1392 N N . LYS A 1 176 ? -11.946 1.893 -19.939 1.00 92.12 176 LYS A N 1
ATOM 1393 C CA . LYS A 1 176 ? -13.011 1.607 -18.972 1.00 92.12 176 LYS A CA 1
ATOM 1394 C C . LYS A 1 176 ? -12.431 0.925 -17.732 1.00 92.12 176 LYS A C 1
ATOM 1396 O O . LYS A 1 176 ? -12.024 -0.233 -17.791 1.00 92.12 176 LYS A O 1
ATOM 1401 N N . ILE A 1 177 ? -12.496 1.600 -16.584 1.00 96.38 177 ILE A N 1
ATOM 1402 C CA . ILE A 1 177 ? -12.081 1.017 -15.301 1.00 96.38 177 ILE A CA 1
ATOM 1403 C C . ILE A 1 177 ? -13.075 -0.058 -14.849 1.00 96.38 177 ILE A C 1
ATOM 1405 O O . ILE A 1 177 ? -14.287 0.171 -14.786 1.00 96.38 177 ILE A O 1
ATOM 1409 N N . LYS A 1 178 ? -12.549 -1.231 -14.497 1.00 97.06 178 LYS A N 1
ATOM 1410 C CA . LYS A 1 178 ? -13.301 -2.362 -13.951 1.00 97.06 178 LYS A CA 1
ATOM 1411 C C . LYS A 1 178 ? -12.953 -2.584 -12.486 1.00 97.06 178 LYS A C 1
ATOM 1413 O O . LYS A 1 178 ? -11.819 -2.365 -12.067 1.00 97.06 178 LYS A O 1
ATOM 1418 N N . VAL A 1 179 ? -13.949 -3.048 -11.737 1.00 97.94 179 VAL A N 1
ATOM 1419 C CA . VAL A 1 179 ? -13.832 -3.493 -10.345 1.00 97.94 179 VAL A CA 1
ATOM 1420 C C . VAL A 1 179 ? -14.361 -4.920 -10.287 1.00 97.94 179 VAL A C 1
ATOM 1422 O O . VAL A 1 179 ? -15.478 -5.172 -10.738 1.00 97.94 179 VAL A O 1
ATOM 1425 N N . CYS A 1 180 ? -13.562 -5.855 -9.782 1.00 97.38 180 CYS A N 1
ATOM 1426 C CA . CYS A 1 180 ? -13.950 -7.260 -9.641 1.00 97.38 180 CYS A CA 1
ATOM 1427 C C . CYS A 1 180 ? -13.094 -7.958 -8.579 1.00 97.38 180 CYS A C 1
ATOM 1429 O O . CYS A 1 180 ? -12.114 -7.386 -8.104 1.00 97.38 180 CYS A O 1
ATOM 1431 N N . ASP A 1 181 ? -13.452 -9.188 -8.214 1.00 98.00 181 ASP A N 1
ATOM 1432 C CA . ASP A 1 181 ? -12.564 -10.042 -7.428 1.00 98.00 181 ASP A CA 1
ATOM 1433 C C . ASP A 1 181 ? -11.422 -10.575 -8.311 1.00 98.00 181 ASP A C 1
ATOM 1435 O O . ASP A 1 181 ? -11.639 -10.979 -9.459 1.00 98.00 181 ASP A O 1
ATOM 1439 N N . ALA A 1 182 ? -10.205 -10.576 -7.771 1.00 97.62 182 ALA A N 1
ATOM 1440 C CA . ALA A 1 182 ? -8.989 -11.026 -8.436 1.00 97.62 182 ALA A CA 1
ATOM 1441 C C . ALA A 1 182 ? -9.088 -12.452 -8.988 1.00 97.62 182 ALA A C 1
ATOM 1443 O O . ALA A 1 182 ? -8.485 -12.731 -10.025 1.00 97.62 182 ALA A O 1
ATOM 1444 N N . LYS A 1 183 ? -9.875 -13.328 -8.352 1.00 96.88 183 LYS A N 1
ATOM 1445 C CA . LYS A 1 183 ? -10.135 -14.691 -8.831 1.00 96.88 183 LYS A CA 1
ATOM 1446 C C . LYS A 1 183 ? -10.715 -14.721 -10.250 1.00 96.88 183 LYS A C 1
ATOM 1448 O O . LYS A 1 183 ? -10.404 -15.618 -11.027 1.00 96.88 183 LYS A O 1
ATOM 1453 N N . TYR A 1 184 ? -11.544 -13.738 -10.604 1.00 96.25 184 TYR A N 1
ATOM 1454 C CA . TYR A 1 184 ? -12.228 -13.667 -11.904 1.00 96.25 184 TYR A CA 1
ATOM 1455 C C . TYR A 1 184 ? -11.622 -12.624 -12.849 1.00 96.25 184 TYR A C 1
ATOM 1457 O O . TYR A 1 184 ? -12.138 -12.393 -13.947 1.00 96.25 184 TYR A O 1
ATOM 1465 N N . ALA A 1 185 ? -10.546 -11.965 -12.425 1.00 94.56 185 ALA A N 1
ATOM 1466 C CA . ALA A 1 185 ? -9.961 -10.853 -13.147 1.00 94.56 185 ALA A CA 1
ATOM 1467 C C . ALA A 1 185 ? -9.257 -11.306 -14.437 1.00 94.56 185 ALA A C 1
ATOM 1469 O O . ALA A 1 185 ? -8.474 -12.258 -14.461 1.00 94.56 185 ALA A O 1
ATOM 1470 N N . LYS A 1 186 ? -9.478 -10.560 -15.523 1.00 92.75 186 LYS A N 1
ATOM 1471 C CA . LYS A 1 186 ? -8.618 -10.599 -16.717 1.00 92.75 186 LYS A CA 1
ATOM 1472 C C . LYS A 1 186 ? -7.498 -9.572 -16.554 1.00 92.75 186 LYS A C 1
ATOM 1474 O O . LYS A 1 186 ? -7.641 -8.645 -15.778 1.00 92.75 186 LYS A O 1
ATOM 1479 N N . GLY A 1 187 ? -6.396 -9.695 -17.290 1.00 92.50 187 GLY A N 1
ATOM 1480 C CA . GLY A 1 187 ? -5.277 -8.744 -17.185 1.00 92.50 187 GLY A CA 1
ATOM 1481 C C . GLY A 1 187 ? -4.236 -9.137 -16.124 1.00 92.50 187 GLY A C 1
ATOM 1482 O O . GLY A 1 187 ? -4.107 -10.326 -15.833 1.00 92.50 187 GLY A O 1
ATOM 1483 N N . PRO A 1 188 ? -3.440 -8.191 -15.594 1.00 93.06 188 PRO A N 1
ATOM 1484 C CA . PRO A 1 188 ? -2.305 -8.481 -14.707 1.00 93.06 188 PRO A CA 1
ATOM 1485 C C . PRO A 1 188 ? -2.653 -9.221 -13.412 1.00 93.06 188 PRO A C 1
ATOM 1487 O O . PRO A 1 188 ? -1.872 -10.055 -12.959 1.00 93.06 188 PRO A O 1
ATOM 1490 N N . ALA A 1 189 ? -3.828 -8.975 -12.830 1.00 95.25 189 ALA A N 1
ATOM 1491 C CA . ALA A 1 189 ? -4.233 -9.616 -11.580 1.00 95.25 189 ALA A CA 1
ATOM 1492 C C . ALA A 1 189 ? -4.354 -11.142 -11.710 1.00 95.25 189 ALA A C 1
ATOM 1494 O O . ALA A 1 189 ? -4.169 -11.846 -10.722 1.00 95.25 189 ALA A O 1
ATOM 1495 N N . LYS A 1 190 ? -4.543 -11.683 -12.925 1.00 94.69 190 LYS A N 1
ATOM 1496 C CA . LYS A 1 190 ? -4.565 -13.137 -13.156 1.00 94.69 190 LYS A CA 1
ATOM 1497 C C . LYS A 1 190 ? -3.267 -13.829 -12.721 1.00 94.69 190 LYS A C 1
ATOM 1499 O O . LYS A 1 190 ? -3.287 -14.991 -12.335 1.00 94.69 190 LYS A O 1
ATOM 1504 N N . PHE A 1 191 ? -2.131 -13.123 -12.761 1.00 94.38 191 PHE A N 1
ATOM 1505 C CA . PHE A 1 191 ? -0.837 -13.672 -12.345 1.00 94.38 191 PHE A CA 1
ATOM 1506 C C . PHE A 1 191 ? -0.733 -13.843 -10.819 1.00 94.38 191 PHE A C 1
ATOM 1508 O O . PHE A 1 191 ? 0.150 -14.553 -10.327 1.00 94.38 191 PHE A O 1
ATOM 1515 N N . LEU A 1 192 ? -1.672 -13.265 -10.056 1.00 95.88 192 LEU A N 1
ATOM 1516 C CA . LEU A 1 192 ? -1.827 -13.570 -8.638 1.00 95.88 192 LEU A CA 1
ATOM 1517 C C . LEU A 1 192 ? -2.247 -15.030 -8.413 1.00 95.88 192 LEU A C 1
ATOM 1519 O O . LEU A 1 192 ? -1.866 -15.590 -7.388 1.00 95.88 192 LEU A O 1
ATOM 1523 N N . ASN A 1 193 ? -2.926 -15.663 -9.380 1.00 94.50 193 ASN A N 1
ATOM 1524 C CA . ASN A 1 193 ? -3.357 -17.066 -9.338 1.00 94.50 193 ASN A CA 1
ATOM 1525 C C . ASN A 1 193 ? -3.978 -17.435 -7.977 1.00 94.50 193 ASN A C 1
ATOM 1527 O O . ASN A 1 193 ? -3.443 -18.280 -7.259 1.00 94.50 193 ASN A O 1
ATOM 1531 N N . LEU A 1 194 ? -5.022 -16.695 -7.591 1.00 95.12 194 LEU A N 1
ATOM 1532 C CA . LEU A 1 194 ? -5.757 -16.905 -6.346 1.00 95.12 194 LEU A CA 1
ATOM 1533 C C . LEU A 1 194 ? -6.926 -17.858 -6.605 1.00 95.12 194 LEU A C 1
ATOM 1535 O O . LEU A 1 194 ? -7.733 -17.609 -7.498 1.00 95.12 194 LEU A O 1
ATOM 1539 N N . ASP A 1 195 ? -7.035 -18.908 -5.794 1.00 92.06 195 ASP A N 1
ATOM 1540 C CA . ASP A 1 195 ? -8.068 -19.942 -5.961 1.00 92.06 195 ASP A CA 1
ATOM 1541 C C . ASP A 1 195 ? -9.380 -19.596 -5.222 1.00 92.06 195 ASP A C 1
ATOM 1543 O O . ASP A 1 195 ? -10.451 -20.153 -5.487 1.00 92.06 195 ASP A O 1
ATOM 1547 N N . GLU A 1 196 ? -9.322 -18.613 -4.321 1.00 94.06 196 GLU A N 1
ATOM 1548 C CA . GLU A 1 196 ? -10.427 -18.157 -3.481 1.00 94.06 196 GLU A CA 1
ATOM 1549 C C . GLU A 1 196 ? -10.700 -16.660 -3.662 1.00 94.06 196 GLU A C 1
ATOM 1551 O O . GLU A 1 196 ? -9.800 -15.883 -3.978 1.00 94.06 196 GLU A O 1
ATOM 1556 N N . GLU A 1 197 ? -11.954 -16.265 -3.431 1.00 96.31 197 GLU A N 1
ATOM 1557 C CA . GLU A 1 197 ? -12.362 -14.857 -3.395 1.00 96.31 197 GLU A CA 1
ATOM 1558 C C . GLU A 1 197 ? -11.829 -14.149 -2.138 1.00 96.31 197 GLU A C 1
ATOM 1560 O O . GLU A 1 197 ? -11.543 -14.775 -1.113 1.00 96.31 197 GLU A O 1
ATOM 1565 N N . GLY A 1 198 ? -11.751 -12.820 -2.191 1.00 95.56 198 GLY A N 1
ATOM 1566 C CA . GLY A 1 198 ? -11.406 -11.975 -1.045 1.00 95.56 198 GLY A CA 1
ATOM 1567 C C . GLY A 1 198 ? -10.448 -10.826 -1.348 1.00 95.56 198 GLY A C 1
ATOM 1568 O O . GLY A 1 198 ? -10.163 -10.033 -0.445 1.00 95.56 198 GLY A O 1
ATOM 1569 N N . HIS A 1 199 ? -9.968 -10.713 -2.589 1.00 98.19 199 HIS A N 1
ATOM 1570 C CA . HIS A 1 199 ? -9.109 -9.619 -3.033 1.00 98.19 199 HIS A CA 1
ATOM 1571 C C . HIS A 1 199 ? -9.789 -8.838 -4.155 1.00 98.19 199 HIS A C 1
ATOM 1573 O O . HIS A 1 199 ? -9.900 -9.318 -5.280 1.00 98.19 199 HIS A O 1
ATOM 1579 N N . ILE A 1 200 ? -10.229 -7.616 -3.858 1.00 98.56 200 ILE A N 1
ATOM 1580 C CA . ILE A 1 200 ? -10.820 -6.730 -4.863 1.00 98.56 200 ILE A CA 1
ATOM 1581 C C . ILE A 1 200 ? -9.693 -6.132 -5.698 1.00 98.56 200 ILE A C 1
ATOM 1583 O O . ILE A 1 200 ? -8.693 -5.669 -5.158 1.00 98.56 200 ILE A O 1
ATOM 1587 N N . VAL A 1 201 ? -9.865 -6.072 -7.013 1.00 98.50 201 VAL A N 1
ATOM 1588 C CA . VAL A 1 201 ? -8.930 -5.391 -7.906 1.00 98.50 201 VAL A CA 1
ATOM 1589 C C . VAL A 1 201 ? -9.627 -4.353 -8.768 1.00 98.50 201 VAL A C 1
ATOM 1591 O O . VAL A 1 201 ? -10.752 -4.548 -9.234 1.00 98.50 201 VAL A O 1
ATOM 1594 N N . VAL A 1 202 ? -8.926 -3.242 -8.983 1.00 98.50 202 VAL A N 1
ATOM 1595 C CA . VAL A 1 202 ? -9.390 -2.096 -9.766 1.00 98.50 202 VAL A CA 1
ATOM 1596 C C . VAL A 1 202 ? -8.396 -1.812 -10.885 1.00 98.50 202 VAL A C 1
ATOM 1598 O O . VAL A 1 202 ? -7.196 -1.698 -10.637 1.00 98.50 202 VAL A O 1
ATOM 1601 N N . GLY A 1 203 ? -8.858 -1.687 -12.125 1.00 97.56 203 GLY A N 1
ATOM 1602 C CA . GLY A 1 203 ? -7.944 -1.365 -13.217 1.00 97.56 203 GLY A CA 1
ATOM 1603 C C . GLY A 1 203 ? -8.542 -1.427 -14.609 1.00 97.56 203 GLY A C 1
ATOM 1604 O O . GLY A 1 203 ? -9.734 -1.677 -14.788 1.00 97.56 203 GLY A O 1
ATOM 1605 N N . THR A 1 204 ? -7.681 -1.186 -15.589 1.00 96.75 204 THR A N 1
ATOM 1606 C CA . THR A 1 204 ? -7.987 -1.202 -17.027 1.00 96.75 204 THR A CA 1
ATOM 1607 C C . THR A 1 204 ? -7.817 -2.581 -17.662 1.00 96.75 204 THR A C 1
ATOM 1609 O O . THR A 1 204 ? -8.166 -2.767 -18.820 1.00 96.75 204 THR A O 1
ATOM 1612 N N . GLU A 1 205 ? -7.248 -3.547 -16.933 1.00 95.88 205 GLU A N 1
ATOM 1613 C CA . GLU A 1 205 ? -6.767 -4.840 -17.445 1.00 95.88 205 GLU A CA 1
ATOM 1614 C C . GLU A 1 205 ? -5.582 -4.733 -18.430 1.00 95.88 205 GLU A C 1
ATOM 1616 O O . GLU A 1 205 ? -5.087 -5.767 -18.889 1.00 95.88 205 GLU A O 1
ATOM 1621 N N . LYS A 1 206 ? -5.081 -3.518 -18.710 1.00 93.75 206 LYS A N 1
ATOM 1622 C CA . LYS A 1 206 ? -3.898 -3.265 -19.548 1.00 93.75 206 LYS A CA 1
ATOM 1623 C C . LYS A 1 206 ? -2.607 -3.315 -18.737 1.00 93.75 206 LYS A C 1
ATOM 1625 O O . LYS A 1 206 ? -2.540 -2.917 -17.571 1.00 93.75 206 LYS A O 1
ATOM 1630 N N . PHE A 1 207 ? -1.550 -3.786 -19.371 1.00 88.50 207 PHE A N 1
ATOM 1631 C CA . PHE A 1 207 ? -0.238 -4.018 -18.794 1.00 88.50 207 PHE A CA 1
ATOM 1632 C C . PHE A 1 207 ? 0.861 -3.363 -19.629 1.00 88.50 207 PHE A C 1
ATOM 1634 O O . PHE A 1 207 ? 0.615 -2.838 -20.708 1.00 88.50 207 PHE A O 1
ATOM 1641 N N . ILE A 1 208 ? 2.105 -3.445 -19.155 1.00 85.69 208 ILE A N 1
ATOM 1642 C CA . ILE A 1 208 ? 3.265 -2.851 -19.838 1.00 85.69 208 ILE A CA 1
ATOM 1643 C C . ILE A 1 208 ? 3.415 -3.323 -21.296 1.00 85.69 208 ILE A C 1
ATOM 1645 O O . ILE A 1 208 ? 3.868 -2.574 -22.154 1.00 85.69 208 ILE A O 1
ATOM 1649 N N . ARG A 1 209 ? 2.984 -4.555 -21.590 1.00 89.06 209 ARG A N 1
ATOM 1650 C CA . ARG A 1 209 ? 3.033 -5.162 -22.929 1.00 89.06 209 ARG A CA 1
ATOM 1651 C C . ARG A 1 209 ? 2.025 -4.585 -23.924 1.00 89.06 209 ARG A C 1
ATOM 1653 O O . ARG A 1 209 ? 2.117 -4.901 -25.101 1.00 89.06 209 ARG A O 1
ATOM 1660 N N . ASP A 1 210 ? 1.047 -3.819 -23.450 1.00 90.75 210 ASP A N 1
ATOM 1661 C CA . ASP A 1 210 ? 0.012 -3.231 -24.300 1.00 90.75 210 ASP A CA 1
ATOM 1662 C C . ASP A 1 210 ? 0.454 -1.867 -24.870 1.00 90.75 210 ASP A C 1
ATOM 1664 O O . ASP A 1 210 ? -0.280 -1.262 -25.639 1.00 90.75 210 ASP A O 1
ATOM 1668 N N . PHE A 1 211 ? 1.666 -1.395 -24.528 1.00 90.06 211 PHE A N 1
ATOM 1669 C CA . PHE A 1 211 ? 2.322 -0.182 -25.053 1.00 90.06 211 PHE A CA 1
ATOM 1670 C C . PHE A 1 211 ? 1.568 1.143 -24.855 1.00 90.06 211 PHE A C 1
ATOM 1672 O O . PHE A 1 211 ? 1.993 2.184 -25.353 1.00 90.06 211 PHE A O 1
ATOM 1679 N N . GLU A 1 212 ? 0.489 1.139 -24.082 1.00 92.62 212 GLU A N 1
ATOM 1680 C CA . GLU A 1 212 ? -0.203 2.357 -23.676 1.00 92.62 212 GLU A CA 1
ATOM 1681 C C . GLU A 1 212 ? 0.512 3.037 -22.500 1.00 92.62 212 GLU A C 1
ATOM 1683 O O . GLU A 1 212 ? 1.161 2.364 -21.701 1.00 92.62 212 GLU A O 1
ATOM 1688 N N . PRO A 1 213 ? 0.413 4.368 -22.353 1.00 94.38 213 PRO A N 1
ATOM 1689 C CA . PRO A 1 213 ? 0.983 5.078 -21.216 1.00 94.38 213 PRO A CA 1
ATOM 1690 C C . PRO A 1 213 ? 0.135 4.923 -19.945 1.00 94.38 213 PRO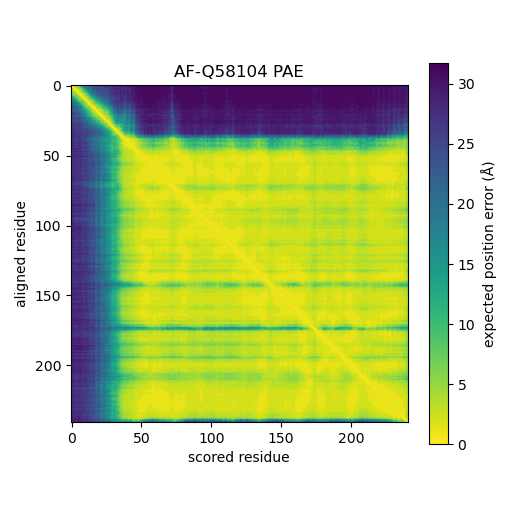 A C 1
ATOM 1692 O O . PRO A 1 213 ? -1.030 4.530 -19.970 1.00 94.38 213 PRO A O 1
ATOM 1695 N N . ILE A 1 214 ? 0.713 5.324 -18.811 1.00 94.44 214 ILE A N 1
ATOM 1696 C CA . ILE A 1 214 ? -0.041 5.601 -17.583 1.00 94.44 214 ILE A CA 1
ATOM 1697 C C . ILE A 1 214 ? -0.403 7.085 -17.591 1.00 94.44 214 ILE A C 1
ATOM 1699 O O . ILE A 1 214 ? 0.477 7.938 -17.455 1.00 94.44 214 ILE A O 1
ATOM 1703 N N . THR A 1 215 ? -1.688 7.403 -17.732 1.00 95.12 215 THR A N 1
ATOM 1704 C CA . THR A 1 215 ? -2.161 8.794 -17.729 1.00 95.12 215 THR A CA 1
ATOM 1705 C C . THR A 1 215 ? -2.634 9.215 -16.332 1.00 95.12 215 THR A C 1
ATOM 1707 O O . THR A 1 215 ? -3.107 8.376 -15.559 1.00 95.12 215 THR A O 1
ATOM 1710 N N . PRO A 1 216 ? -2.536 10.509 -15.964 1.00 95.38 216 PRO A N 1
ATOM 1711 C CA . PRO A 1 216 ? -3.078 10.991 -14.695 1.00 95.38 216 PRO A CA 1
ATOM 1712 C C . PRO A 1 216 ? -4.590 10.757 -14.578 1.00 95.38 216 PRO A C 1
ATOM 1714 O O . PRO A 1 216 ? -5.035 10.397 -13.497 1.00 95.38 216 PRO A O 1
ATOM 1717 N N . TYR A 1 217 ? -5.346 10.875 -15.674 1.00 95.12 217 TYR A N 1
ATOM 1718 C CA . TYR A 1 217 ? -6.800 10.681 -15.692 1.00 95.12 217 TYR A CA 1
ATOM 1719 C C . TYR A 1 217 ? -7.199 9.233 -15.389 1.00 95.12 217 TYR A C 1
ATOM 1721 O O . TYR A 1 217 ? -8.100 8.990 -14.588 1.00 95.12 217 TYR A O 1
ATOM 1729 N N . THR A 1 218 ? -6.477 8.265 -15.966 1.00 95.88 218 THR A N 1
ATOM 1730 C CA . THR A 1 218 ? -6.658 6.841 -15.650 1.00 95.88 218 THR A CA 1
ATOM 1731 C C . THR A 1 218 ? -6.361 6.580 -14.172 1.00 95.88 218 THR A C 1
ATOM 1733 O O . THR A 1 218 ? -7.124 5.887 -13.503 1.00 95.88 218 THR A O 1
ATOM 1736 N N . LEU A 1 219 ? -5.294 7.176 -13.625 1.00 97.19 219 LEU A N 1
ATOM 1737 C CA . LEU A 1 219 ? -4.974 7.048 -12.200 1.00 97.19 219 LEU A CA 1
ATOM 1738 C C . LEU A 1 219 ? -6.015 7.709 -11.285 1.00 97.19 219 LEU A C 1
ATOM 1740 O O . LEU A 1 219 ? -6.284 7.160 -10.220 1.00 97.19 219 LEU A O 1
ATOM 1744 N N . ASP A 1 220 ? -6.592 8.847 -11.678 1.00 96.75 220 ASP A N 1
ATOM 1745 C CA . ASP A 1 220 ? -7.643 9.537 -10.919 1.00 96.75 220 ASP A CA 1
ATOM 1746 C C . ASP A 1 220 ? -8.917 8.667 -10.837 1.00 96.75 220 ASP A C 1
ATOM 1748 O O . ASP A 1 220 ? -9.454 8.452 -9.750 1.00 96.75 220 ASP A O 1
ATOM 1752 N N . GLU A 1 221 ? -9.380 8.085 -11.954 1.00 97.19 221 GLU A N 1
ATOM 1753 C CA . GLU A 1 221 ? -10.568 7.212 -11.935 1.00 97.19 221 GLU A CA 1
ATOM 1754 C C . GLU A 1 221 ? -10.296 5.892 -11.193 1.00 97.19 221 GLU A C 1
ATOM 1756 O O . GLU A 1 221 ? -11.165 5.421 -10.458 1.00 97.19 221 GLU A O 1
ATOM 1761 N N . ILE A 1 222 ? -9.095 5.307 -11.307 1.00 98.00 222 ILE A N 1
ATOM 1762 C CA . ILE A 1 222 ? -8.717 4.131 -10.503 1.00 98.00 222 ILE A CA 1
ATOM 1763 C C . ILE A 1 222 ? -8.721 4.479 -9.010 1.00 98.00 222 ILE A C 1
ATOM 1765 O O . ILE A 1 222 ? -9.329 3.744 -8.231 1.00 98.00 222 ILE A O 1
ATOM 1769 N N . ALA A 1 223 ? -8.110 5.599 -8.608 1.00 98.50 223 ALA A N 1
ATOM 1770 C CA . ALA A 1 223 ? -8.075 6.032 -7.211 1.00 98.50 223 ALA A CA 1
ATOM 1771 C C . ALA A 1 223 ? -9.489 6.202 -6.641 1.00 98.50 223 ALA A C 1
ATOM 1773 O O . ALA A 1 223 ? -9.824 5.571 -5.637 1.00 98.50 223 ALA A O 1
ATOM 1774 N N . LYS A 1 224 ? -10.356 6.931 -7.352 1.00 98.25 224 LYS A N 1
ATOM 1775 C CA . LYS A 1 224 ? -11.772 7.101 -7.003 1.00 98.25 224 LYS A CA 1
ATOM 1776 C C . LYS A 1 224 ? -12.483 5.766 -6.778 1.00 98.25 224 LYS A C 1
ATOM 1778 O O . LYS A 1 224 ? -13.224 5.610 -5.810 1.00 98.25 224 LYS A O 1
ATOM 1783 N N . ARG A 1 225 ? -12.279 4.785 -7.661 1.00 98.44 225 ARG A N 1
ATOM 1784 C CA . ARG A 1 225 ? -12.911 3.460 -7.538 1.00 98.44 225 ARG A CA 1
ATOM 1785 C C . ARG A 1 225 ? -12.369 2.679 -6.343 1.00 98.44 225 ARG A C 1
ATOM 1787 O O . ARG A 1 225 ? -13.166 2.105 -5.609 1.00 98.44 225 ARG A O 1
ATOM 1794 N N . MET A 1 226 ? -11.058 2.704 -6.103 1.00 98.75 226 MET A N 1
ATOM 1795 C CA . MET A 1 226 ? -10.453 2.076 -4.920 1.00 98.75 226 MET A CA 1
ATOM 1796 C C . MET A 1 226 ? -10.984 2.689 -3.618 1.00 98.75 226 MET A C 1
ATOM 1798 O O . MET A 1 226 ? -11.310 1.959 -2.683 1.00 98.75 226 MET A O 1
ATOM 1802 N N . VAL A 1 227 ? -11.126 4.016 -3.573 1.00 98.56 227 VAL A N 1
ATOM 1803 C CA . VAL A 1 227 ? -11.693 4.751 -2.433 1.00 98.56 227 VAL A CA 1
ATOM 1804 C C . VAL A 1 227 ? -13.144 4.334 -2.196 1.00 98.56 227 VAL A C 1
ATOM 1806 O O . VAL A 1 227 ? -13.500 4.001 -1.069 1.00 98.56 227 VAL A O 1
ATOM 1809 N N . ILE A 1 228 ? -13.974 4.275 -3.243 1.00 98.38 228 ILE A N 1
ATOM 1810 C CA . ILE A 1 228 ? -15.374 3.832 -3.134 1.00 98.38 228 ILE A CA 1
ATOM 1811 C C . ILE A 1 228 ? -15.470 2.411 -2.565 1.00 98.38 228 ILE A C 1
ATOM 1813 O O . ILE A 1 228 ? -16.287 2.176 -1.676 1.00 98.38 228 ILE A O 1
ATOM 1817 N N . GLU A 1 229 ? -14.648 1.470 -3.033 1.00 98.38 229 GLU A N 1
ATOM 1818 C CA . GLU A 1 229 ? -14.657 0.099 -2.503 1.00 98.38 229 GLU A CA 1
ATOM 1819 C C . GLU A 1 229 ? -14.187 0.037 -1.047 1.00 98.38 229 GLU A C 1
ATOM 1821 O O . GLU A 1 229 ? -14.804 -0.641 -0.225 1.00 98.38 229 GLU A O 1
ATOM 1826 N N . CYS A 1 230 ? -13.161 0.812 -0.689 1.00 98.31 230 CYS A N 1
ATOM 1827 C CA . CYS A 1 230 ? -12.714 0.937 0.695 1.00 98.31 230 CYS A CA 1
ATOM 1828 C C . CYS A 1 230 ? -13.847 1.454 1.599 1.00 98.31 230 CYS A C 1
ATOM 1830 O O . CYS A 1 230 ? -14.187 0.833 2.609 1.00 98.31 230 CYS A O 1
ATOM 1832 N N . LEU A 1 231 ? -14.518 2.533 1.186 1.00 97.38 231 LEU A N 1
ATOM 1833 C CA . LEU A 1 231 ? -15.651 3.102 1.912 1.00 97.38 231 LEU A CA 1
ATOM 1834 C C . LEU A 1 231 ? -16.835 2.133 1.999 1.00 97.38 231 LEU A C 1
ATOM 1836 O O . LEU A 1 231 ? -17.483 2.086 3.037 1.00 97.38 231 LEU A O 1
ATOM 1840 N N . ARG A 1 232 ? -17.113 1.328 0.964 1.00 96.75 232 ARG A N 1
ATOM 1841 C CA . ARG A 1 232 ? -18.164 0.291 1.001 1.00 96.75 232 ARG A CA 1
ATOM 1842 C C . ARG A 1 232 ? -17.880 -0.789 2.039 1.00 96.75 232 ARG A C 1
ATOM 1844 O O . ARG A 1 232 ? -18.810 -1.220 2.728 1.00 96.75 232 ARG A O 1
ATOM 1851 N N . ILE A 1 233 ? -16.621 -1.212 2.164 1.00 96.88 233 ILE A N 1
ATOM 1852 C CA . ILE A 1 233 ? -16.196 -2.186 3.177 1.00 96.88 233 ILE A CA 1
ATOM 1853 C C . ILE A 1 233 ? -16.401 -1.602 4.577 1.00 96.88 233 ILE A C 1
ATOM 1855 O O . ILE A 1 233 ? -17.070 -2.223 5.406 1.00 96.88 233 ILE A O 1
ATOM 1859 N N . LEU A 1 234 ? -15.898 -0.388 4.822 1.00 95.94 234 LEU A N 1
ATOM 1860 C CA . LEU A 1 234 ? -16.055 0.295 6.109 1.00 95.94 234 LEU A CA 1
ATOM 1861 C C . LEU A 1 234 ? -17.533 0.564 6.432 1.00 95.94 234 LEU A C 1
ATOM 1863 O O . LEU A 1 234 ? -17.983 0.306 7.549 1.00 95.94 234 LEU A O 1
ATOM 1867 N N . TRP A 1 235 ? -18.317 1.004 5.444 1.00 93.06 235 TRP A N 1
ATOM 1868 C CA . TRP A 1 235 ? -19.755 1.236 5.584 1.00 93.06 235 TRP A CA 1
ATOM 1869 C C . TRP A 1 235 ? -20.485 -0.030 6.033 1.00 93.06 235 TRP A C 1
ATOM 1871 O O . TRP A 1 235 ? -21.236 -0.021 7.008 1.00 93.06 235 TRP A O 1
ATOM 1881 N N . SER A 1 236 ? -20.213 -1.144 5.353 1.00 93.81 236 SER A N 1
ATOM 1882 C CA . SER A 1 236 ? -20.823 -2.436 5.668 1.00 93.81 236 SER A CA 1
ATOM 1883 C C . SER A 1 236 ? -20.442 -2.934 7.061 1.00 93.81 236 SER A C 1
ATOM 1885 O O . SER A 1 236 ? -21.273 -3.544 7.724 1.00 93.81 236 SER A O 1
ATOM 1887 N N . LYS A 1 237 ? -19.215 -2.655 7.519 1.00 93.50 237 LYS A N 1
ATOM 1888 C CA . LYS A 1 237 ? -18.723 -3.077 8.836 1.00 93.50 237 LYS A CA 1
ATOM 1889 C C . LYS A 1 237 ? -19.296 -2.255 9.994 1.00 93.50 237 LYS A C 1
ATOM 1891 O O . LYS A 1 237 ? -19.544 -2.811 11.062 1.00 93.50 237 LYS A O 1
ATOM 1896 N N . TYR A 1 238 ? -19.466 -0.946 9.804 1.00 91.94 238 TYR A N 1
ATOM 1897 C CA . TYR A 1 238 ? -19.687 -0.008 10.913 1.00 91.94 238 TYR A CA 1
ATOM 1898 C C . TYR A 1 238 ? -21.018 0.754 10.900 1.00 91.94 238 TYR A C 1
ATOM 1900 O O . TYR A 1 238 ? -21.318 1.441 11.886 1.00 91.94 238 TYR A O 1
ATOM 1908 N N . TYR A 1 239 ? -21.759 0.708 9.791 1.00 83.12 239 TYR A N 1
ATOM 1909 C CA . TYR A 1 239 ? -22.975 1.506 9.590 1.00 83.12 239 TYR A CA 1
ATOM 1910 C C . TYR A 1 239 ? -24.175 0.681 9.113 1.00 83.12 239 TYR A C 1
ATOM 1912 O O . TYR A 1 239 ? -25.301 1.160 9.211 1.00 83.12 239 TYR A O 1
ATOM 1920 N N . LYS A 1 240 ? -23.953 -0.529 8.582 1.00 78.38 240 LYS A N 1
ATOM 1921 C CA . LYS A 1 240 ? -25.024 -1.456 8.175 1.00 78.38 240 LYS A CA 1
ATOM 1922 C C . LYS A 1 240 ? -25.393 -2.476 9.270 1.00 78.38 240 LYS A C 1
ATOM 1924 O O . LYS A 1 240 ? -26.361 -3.211 9.096 1.00 78.38 240 LYS A O 1
ATOM 1929 N N . SER A 1 241 ? -24.617 -2.526 10.351 1.00 57.62 241 SER A N 1
ATOM 1930 C CA . SER A 1 241 ? -24.835 -3.333 11.559 1.00 57.62 241 SER A CA 1
ATOM 1931 C C . SER A 1 241 ? -25.814 -2.653 12.510 1.00 57.62 241 SER A C 1
ATOM 1933 O O . SER A 1 241 ? -26.653 -3.387 13.070 1.00 57.62 241 SER A O 1
#